Protein 4XOS (pdb70)

Sequence (304 aa):
GPHMEMGRRIHHLELRNRTPSDVKELVLDNSRRSNEGKLEGLTDEFEELEFLSTINVGLTSIANLPKLNKLKKLELSDNRVSGGLEVLAEKCPNLTHLNLSGNKIKDLSTIEPLKKLENLKSLDLFNCEVTNLNDYRENVFKLLPQLTYLDGYDGPHMEMGRRIHHLELRNRTPSDVKELVLDNSRRSNEGKLEGLTDEFEELEFLSTINVGLTSIANLPKLNKLKKLELSDNRVSGGLEVLAEKCCPNLTHLNLSGNKIKDLSTIEPLKKLENLKSLDLFNCEVTNLNDYRENVFKLLPQLTYLDGYD

Nearest PDB structures (foldseek):
  2rr6-assembly1_A  TM=9.829E-01  e=8.579E-21  Homo sapiens
  8r1l-assembly1_D  TM=9.905E-01  e=4.082E-20  Homo sapiens
  6xzr-assembly1_GP1  TM=9.849E-01  e=5.394E-20  Gallus gallus
  8r1j-assembly1_G  TM=9.908E-01  e=3.329E-18  Homo sapiens
  2jqd-assembly1_A  TM=9.725E-01  e=1.907E-18  Mus musculus

Structure (mmCIF, N/CA/C/O backbone):
data_4XOS
#
_entry.id   4XOS
#
_cell.length_a   48.040
_cell.length_b   50.880
_cell.length_c   63.020
_cell.angle_alpha   90.00
_cell.angle_beta   110.19
_cell.angle_gamma   90.00
#
_symmetry.space_group_name_H-M   'P 1 21 1'
#
loop_
_entity.id
_entity.type
_entity.pdbx_description
1 polymer 'Acidic leucine-rich nuclear phosphoprotein 32 family member A'
2 non-polymer 'CHLORIDE ION'
3 non-polymer GLYCEROL
4 water water
#
loop_
_atom_site.group_PDB
_atom_site.id
_atom_site.type_symbol
_atom_site.label_atom_id
_atom_site.label_alt_id
_atom_site.label_comp_id
_atom_site.label_asym_id
_atom_site.label_entity_id
_atom_site.label_seq_id
_atom_site.pdbx_PDB_ins_code
_atom_site.Cartn_x
_atom_site.Cartn_y
_atom_site.Cartn_z
_atom_site.occupancy
_atom_site.B_iso_or_equiv
_atom_site.auth_seq_id
_atom_site.auth_comp_id
_atom_site.auth_asym_id
_atom_site.auth_atom_id
_atom_site.pdbx_PDB_model_num
ATOM 1 N N . GLY A 1 1 ? 7.205 -6.872 -36.571 1.00 27.17 -2 GLY A N 1
ATOM 2 C CA . GLY A 1 1 ? 8.613 -6.686 -37.007 1.00 29.97 -2 GLY A CA 1
ATOM 3 C C . GLY A 1 1 ? 9.277 -8.032 -37.209 1.00 27.03 -2 GLY A C 1
ATOM 4 O O . GLY A 1 1 ? 8.599 -9.057 -37.259 1.00 27.03 -2 GLY A O 1
ATOM 10 N N . PRO A 1 2 ? 10.606 -8.041 -37.336 1.00 22.65 -1 PRO A N 1
ATOM 11 C CA . PRO A 1 2 ? 11.248 -9.303 -37.707 1.00 26.57 -1 PRO A CA 1
ATOM 12 C C . PRO A 1 2 ? 11.617 -10.183 -36.512 1.00 29.64 -1 PRO A C 1
ATOM 13 O O . PRO A 1 2 ? 12.429 -11.088 -36.668 1.00 34.98 -1 PRO A O 1
ATOM 24 N N . HIS A 1 3 ? 11.024 -9.937 -35.348 1.00 19.13 0 HIS A N 1
ATOM 25 C CA . HIS A 1 3 ? 11.375 -10.709 -34.161 1.00 16.65 0 HIS A CA 1
ATOM 26 C C . HIS A 1 3 ? 10.309 -11.775 -33.829 1.00 20.45 0 HIS A C 1
ATOM 27 O O . HIS A 1 3 ? 9.726 -12.365 -34.733 1.00 27.16 0 HIS A O 1
ATOM 40 N N . MET A 1 4 ? 10.082 -12.049 -32.548 1.00 17.12 1 MET A N 1
ATOM 41 C CA . MET A 1 4 ? 9.193 -13.128 -32.113 1.00 16.06 1 MET A CA 1
ATOM 42 C C . MET A 1 4 ? 7.727 -12.728 -32.172 1.00 14.93 1 MET A C 1
ATOM 43 O O . MET A 1 4 ? 7.391 -11.548 -32.183 1.00 15.32 1 MET A O 1
ATOM 57 N N . GLU A 1 5 ? 6.831 -13.717 -32.140 1.00 14.99 2 GLU A N 1
ATOM 58 C CA . GLU A 1 5 ? 5.428 -13.418 -31.865 1.00 12.42 2 GLU A CA 1
ATOM 59 C C . GLU A 1 5 ? 5.257 -12.611 -30.581 1.00 13.43 2 GLU A C 1
ATOM 60 O O . GLU A 1 5 ? 5.931 -12.862 -29.597 1.00 14.28 2 GLU A O 1
ATOM 72 N N . MET A 1 6 ? 4.348 -11.652 -30.595 1.00 11.68 3 MET A N 1
ATOM 73 C CA . MET A 1 6 ? 4.086 -10.804 -29.436 1.00 12.80 3 MET A CA 1
ATOM 74 C C . MET A 1 6 ? 3.765 -11.591 -28.169 1.00 14.15 3 MET A C 1
ATOM 75 O O . MET A 1 6 ? 4.271 -11.267 -27.087 1.00 13.27 3 MET A O 1
ATOM 89 N N . GLY A 1 7 ? 2.919 -12.611 -28.277 1.00 13.62 4 GLY A N 1
ATOM 90 C CA . GLY A 1 7 ? 2.586 -13.412 -27.110 1.00 13.38 4 GLY A CA 1
ATOM 91 C C . GLY A 1 7 ? 3.792 -14.091 -26.502 1.00 14.06 4 GLY A C 1
ATOM 92 O O . GLY A 1 7 ? 3.888 -14.206 -25.285 1.00 15.95 4 GLY A O 1
ATOM 96 N N . ARG A 1 8 ? 4.719 -14.532 -27.341 1.00 12.84 5 ARG A N 1
ATOM 97 C CA . ARG A 1 8 ? 5.938 -15.173 -26.860 1.00 13.48 5 ARG A CA 1
ATOM 98 C C . ARG A 1 8 ? 6.841 -14.143 -26.181 1.00 14.38 5 ARG A C 1
ATOM 99 O O . ARG A 1 8 ? 7.441 -14.430 -25.144 1.00 16.45 5 ARG A O 1
ATOM 120 N N . ARG A 1 9 ? 6.945 -12.952 -26.766 1.00 12.66 6 ARG A N 1
ATOM 121 C CA . ARG A 1 9 ? 7.733 -11.860 -26.162 1.00 13.77 6 ARG A CA 1
ATOM 122 C C . ARG A 1 9 ? 7.202 -11.570 -24.773 1.00 16.92 6 ARG A C 1
ATOM 123 O O . ARG A 1 9 ? 7.953 -11.410 -23.809 1.00 17.75 6 ARG A O 1
ATOM 144 N N . ILE A 1 10 ? 5.884 -11.498 -24.660 1.00 13.20 7 ILE A N 1
ATOM 145 C CA . ILE A 1 10 ? 5.275 -11.204 -23.376 1.00 18.37 7 ILE A CA 1
ATOM 146 C C . ILE A 1 10 ? 5.522 -12.331 -22.374 1.00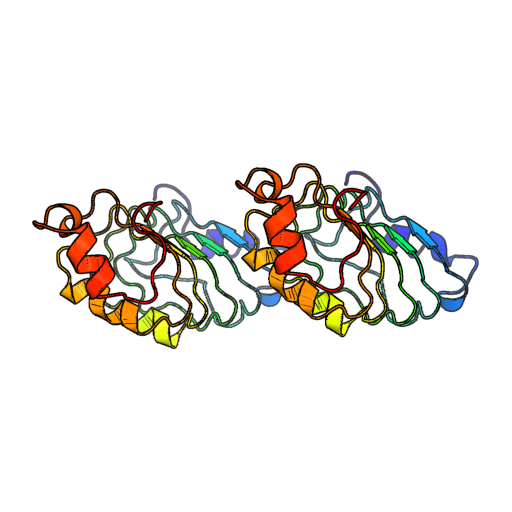 18.45 7 ILE A C 1
ATOM 147 O O . ILE A 1 10 ? 5.831 -12.071 -21.217 1.00 20.62 7 ILE A O 1
ATOM 163 N N . HIS A 1 11 ? 5.382 -13.577 -22.807 1.00 15.22 8 HIS A N 1
ATOM 164 C CA A HIS A 1 11 ? 5.604 -14.701 -21.904 0.56 14.84 8 HIS A CA 1
ATOM 165 C CA B HIS A 1 11 ? 5.620 -14.732 -21.937 0.44 17.07 8 HIS A CA 1
ATOM 166 C C . HIS A 1 11 ? 7.028 -14.690 -21.369 1.00 18.93 8 HIS A C 1
ATOM 167 O O . HIS A 1 11 ? 7.255 -15.021 -20.203 1.00 19.72 8 HIS A O 1
ATOM 192 N N . LEU A 1 12 ? 7.985 -14.275 -22.188 1.00 16.43 9 LEU A N 1
ATOM 193 C CA . LEU A 1 12 ? 9.378 -14.243 -21.740 1.00 16.79 9 LEU A CA 1
ATOM 194 C C . LEU A 1 12 ? 9.567 -13.153 -20.703 1.00 18.66 9 LEU A C 1
ATOM 195 O O . LEU A 1 12 ? 10.310 -13.327 -19.740 1.00 25.57 9 LEU A O 1
ATOM 211 N N . GLU A 1 13 ? 8.876 -12.031 -20.878 1.00 16.10 10 GLU A N 1
ATOM 212 C CA . GLU A 1 13 ? 8.940 -10.958 -19.880 1.00 16.72 10 GLU A CA 1
ATOM 213 C C . GLU A 1 13 ? 8.275 -11.367 -18.571 1.00 20.07 10 GLU A C 1
ATOM 214 O O . GLU A 1 13 ? 8.618 -10.842 -17.509 1.00 25.33 10 GLU A O 1
ATOM 226 N N . LEU A 1 14 ? 7.357 -12.330 -18.625 1.00 19.34 11 LEU A N 1
ATOM 227 C CA . LEU A 1 14 ? 6.617 -12.757 -17.435 1.00 23.12 11 LEU A CA 1
ATOM 228 C C . LEU A 1 14 ? 7.192 -13.994 -16.756 1.00 28.68 11 LEU A C 1
ATOM 229 O O . LEU A 1 14 ? 6.601 -14.503 -15.803 1.00 30.55 11 LEU A O 1
ATOM 245 N N . ARG A 1 15 ? 8.317 -14.500 -17.242 1.00 21.57 12 ARG A N 1
ATOM 246 C CA . ARG A 1 15 ? 8.969 -15.591 -16.549 1.00 22.70 12 ARG A CA 1
ATOM 247 C C . ARG A 1 15 ? 9.389 -15.052 -15.184 1.00 27.98 12 ARG A C 1
ATOM 248 O O . ARG A 1 15 ? 10.022 -14.001 -15.096 1.00 36.74 12 ARG A O 1
ATOM 269 N N . ASN A 1 16 ? 8.999 -15.757 -14.132 1.00 37.66 13 ASN A N 1
ATOM 270 C CA . ASN A 1 16 ? 9.398 -15.430 -12.763 1.00 37.80 13 ASN A CA 1
ATOM 271 C C . ASN A 1 16 ? 8.697 -14.201 -12.174 1.00 31.11 13 ASN A C 1
ATOM 272 O O . ASN A 1 16 ? 9.065 -13.752 -11.094 1.00 32.75 13 ASN A O 1
ATOM 283 N N . ARG A 1 17 ? 7.686 -13.671 -12.855 1.00 23.43 14 ARG A N 1
ATOM 284 C CA . ARG A 1 17 ? 6.814 -12.677 -12.231 1.00 28.21 14 ARG A CA 1
ATOM 285 C C . ARG A 1 17 ? 5.399 -12.773 -12.781 1.00 29.59 14 ARG A C 1
ATOM 286 O O . ARG A 1 17 ? 5.098 -13.664 -13.570 1.00 34.53 14 ARG A O 1
ATOM 307 N N . THR A 1 18 ? 4.525 -11.875 -12.343 1.00 21.98 15 THR A N 1
ATOM 308 C CA . THR A 1 18 ? 3.136 -11.849 -12.806 1.00 20.15 15 THR A CA 1
ATOM 309 C C . THR A 1 18 ? 2.856 -10.531 -13.514 1.00 22.63 15 THR A C 1
ATOM 310 O O . THR A 1 18 ? 3.591 -9.562 -13.347 1.00 19.84 15 THR A O 1
ATOM 321 N N . PRO A 1 19 ? 1.789 -10.484 -14.320 1.00 23.10 16 PRO A N 1
ATOM 322 C CA . PRO A 1 19 ? 1.467 -9.239 -15.029 1.00 21.90 16 PRO A CA 1
ATOM 323 C C . PRO A 1 19 ? 1.314 -8.013 -14.123 1.00 20.62 16 PRO A C 1
ATOM 324 O O . PRO A 1 19 ? 1.679 -6.924 -14.536 1.00 20.56 16 PRO A O 1
ATOM 335 N N . SER A 1 20 ? 0.784 -8.175 -12.916 1.00 22.87 17 SER A N 1
ATOM 336 C CA . SER A 1 20 ? 0.533 -7.014 -12.062 1.00 24.37 17 SER A CA 1
ATOM 337 C C . SER A 1 20 ? 1.824 -6.369 -11.566 1.00 22.14 17 SER A C 1
ATOM 338 O O . SER A 1 20 ? 1.800 -5.249 -11.049 1.00 29.02 17 SER A O 1
ATOM 346 N N . ASP A 1 21 ? 2.948 -7.067 -11.735 1.00 24.39 18 ASP A N 1
ATOM 347 C CA . ASP A 1 21 ? 4.265 -6.550 -11.341 1.00 25.41 18 ASP A CA 1
ATOM 348 C C . ASP A 1 21 ? 4.891 -5.586 -12.361 1.00 25.60 18 ASP A C 1
ATOM 349 O O . ASP A 1 21 ? 5.774 -4.801 -12.029 1.00 26.88 18 ASP A O 1
ATOM 358 N N . VAL A 1 22 ? 4.440 -5.653 -13.602 1.00 17.30 19 VAL A N 1
ATOM 359 C CA . VAL A 1 22 ? 5.134 -4.999 -14.711 1.00 16.44 19 VAL A CA 1
ATOM 360 C C . VAL A 1 22 ? 4.802 -3.502 -14.826 1.00 16.79 19 VAL A C 1
ATOM 361 O O . VAL A 1 22 ? 3.626 -3.114 -14.886 1.00 18.19 19 VAL A O 1
ATOM 374 N N . LYS A 1 23 ? 5.838 -2.662 -14.871 1.00 13.80 20 LYS A N 1
ATOM 375 C CA . LYS A 1 23 ? 5.647 -1.218 -15.010 1.00 12.65 20 LYS A CA 1
ATOM 376 C C . LYS A 1 23 ? 5.853 -0.706 -16.435 1.00 14.24 20 LYS A C 1
ATOM 377 O O . LYS A 1 23 ? 5.240 0.286 -16.850 1.00 15.16 20 LYS A O 1
ATOM 396 N N . GLU A 1 24 ? 6.777 -1.341 -17.144 1.00 13.81 21 GLU A N 1
ATOM 397 C CA . GLU A 1 24 ? 7.126 -0.973 -18.520 1.00 14.60 21 GLU A CA 1
ATOM 398 C C . GLU A 1 24 ? 7.265 -2.228 -19.359 1.00 15.36 21 GLU A C 1
ATOM 399 O O . GLU A 1 24 ? 7.795 -3.246 -18.899 1.00 18.65 21 GLU A O 1
ATOM 411 N N . LEU A 1 25 ? 6.794 -2.156 -20.599 1.00 14.71 22 LEU A N 1
ATOM 412 C CA . LEU A 1 25 ? 6.850 -3.284 -21.510 1.00 13.79 22 LEU A CA 1
ATOM 413 C C . LEU A 1 25 ? 7.195 -2.804 -22.901 1.00 13.48 22 LEU A C 1
ATOM 414 O O . LEU A 1 25 ? 6.447 -2.011 -23.470 1.00 14.69 22 LEU A O 1
ATOM 430 N N . VAL A 1 26 ? 8.313 -3.294 -23.440 1.00 13.37 23 VAL A N 1
ATOM 431 C CA . VAL A 1 26 ? 8.737 -2.928 -24.787 1.00 12.05 23 VAL A CA 1
ATOM 432 C C . VAL A 1 26 ? 8.522 -4.133 -25.675 1.00 15.62 23 VAL A C 1
ATOM 433 O O . VAL A 1 26 ? 9.251 -5.116 -25.584 1.00 14.10 23 VAL A O 1
ATOM 446 N N . LEU A 1 27 ? 7.539 -4.038 -26.559 1.00 12.35 24 LEU A N 1
ATOM 447 C CA . LEU A 1 27 ? 7.224 -5.139 -27.470 1.00 9.76 24 LEU A CA 1
ATOM 448 C C . LEU A 1 27 ? 7.655 -4.846 -28.900 1.00 9.38 24 LEU A C 1
ATOM 449 O O . LEU A 1 27 ? 7.298 -5.583 -29.818 1.00 10.93 24 LEU A O 1
ATOM 465 N N . ASP A 1 28 ? 8.449 -3.797 -29.067 1.00 9.64 25 ASP A N 1
ATOM 466 C CA . ASP A 1 28 ? 8.906 -3.342 -30.374 1.00 9.39 25 ASP A CA 1
ATOM 467 C C . ASP A 1 28 ? 9.441 -4.484 -31.225 1.00 11.35 25 ASP A C 1
ATOM 468 O O . ASP A 1 28 ? 10.241 -5.294 -30.743 1.00 12.88 25 ASP A O 1
ATOM 477 N N . ASN A 1 29 ? 9.013 -4.508 -32.495 1.00 11.30 26 ASN A N 1
ATOM 478 C CA . ASN A 1 29 ? 9.481 -5.450 -33.516 1.00 10.95 26 ASN A CA 1
ATOM 479 C C . ASN A 1 29 ? 8.970 -6.879 -33.361 1.00 13.01 26 ASN A C 1
ATOM 480 O O . ASN A 1 29 ? 9.293 -7.741 -34.173 1.00 15.22 26 ASN A O 1
ATOM 491 N N . SER A 1 30 ? 8.160 -7.150 -32.342 1.00 11.98 27 SER A N 1
ATOM 492 C CA . SER A 1 30 ? 7.471 -8.417 -32.268 1.00 11.20 27 SER A CA 1
ATOM 493 C C . SER A 1 30 ? 6.383 -8.442 -33.319 1.00 14.76 27 SER A C 1
ATOM 494 O O . SER A 1 30 ? 6.095 -7.430 -33.967 1.00 14.90 27 SER A O 1
ATOM 502 N N . ARG A 1 31 ? 5.804 -9.611 -33.514 1.00 13.99 28 ARG A N 1
ATOM 503 C CA A ARG A 1 31 ? 4.778 -9.799 -34.527 0.50 13.19 28 ARG A CA 1
ATOM 504 C CA B ARG A 1 31 ? 4.776 -9.799 -34.522 0.50 13.65 28 ARG A CA 1
ATOM 505 C C . ARG A 1 31 ? 3.397 -9.893 -33.892 1.00 10.73 28 ARG A C 1
ATOM 506 O O . ARG A 1 31 ? 3.122 -10.788 -33.093 1.00 12.87 28 ARG A O 1
ATOM 547 N N . SER A 1 32 ? 2.539 -8.949 -34.250 1.00 14.17 29 SER A N 1
ATOM 548 C CA . SER A 1 32 ? 1.168 -8.970 -33.821 1.00 13.78 29 SER A CA 1
ATOM 549 C C . SER A 1 32 ? 0.452 -10.164 -34.434 1.00 12.02 29 SER A C 1
ATOM 550 O O . SER A 1 32 ? 0.957 -10.831 -35.347 1.00 16.70 29 SER A O 1
ATOM 558 N N . ASN A 1 33 ? -0.728 -10.448 -33.904 1.00 15.22 30 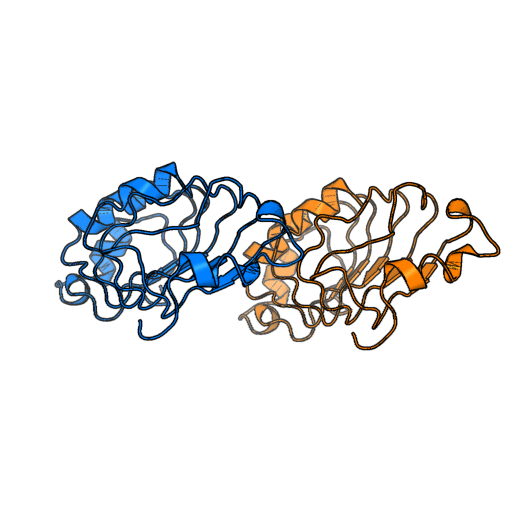ASN A N 1
ATOM 559 C CA . ASN A 1 33 ? -1.553 -11.530 -34.388 1.00 16.87 30 ASN A CA 1
ATOM 560 C C . ASN A 1 33 ? -2.408 -11.067 -35.556 1.00 17.84 30 ASN A C 1
ATOM 561 O O . ASN A 1 33 ? -3.526 -10.610 -35.352 1.00 18.13 30 ASN A O 1
ATOM 572 N N . GLU A 1 34 ? -1.876 -11.191 -36.770 1.00 19.58 31 GLU A N 1
ATOM 573 C CA . GLU A 1 34 ? -2.582 -10.745 -37.967 1.00 20.23 31 GLU A CA 1
ATOM 574 C C . GLU A 1 34 ? -3.115 -9.323 -37.776 1.00 14.12 31 GLU A C 1
ATOM 575 O O . GLU A 1 34 ? -4.264 -9.010 -38.106 1.00 18.66 31 GLU A O 1
ATOM 587 N N . GLY A 1 35 ? -2.276 -8.454 -37.228 1.00 14.38 32 GLY A N 1
ATOM 588 C CA . GLY A 1 35 ? -2.630 -7.059 -37.083 1.00 16.23 32 GLY A CA 1
ATOM 589 C C . GLY A 1 35 ? -3.167 -6.645 -35.730 1.00 16.79 32 GLY A C 1
ATOM 590 O O . GLY A 1 35 ? -3.361 -5.462 -35.497 1.00 16.65 32 GLY A O 1
ATOM 594 N N . LYS A 1 36 ? -3.400 -7.611 -34.846 1.00 14.19 33 LYS A N 1
ATOM 595 C CA . LYS A 1 36 ? -4.039 -7.356 -33.558 1.00 16.84 33 LYS A CA 1
ATOM 596 C C . LYS A 1 36 ? -3.096 -7.613 -32.393 1.00 14.03 33 LYS A C 1
ATOM 597 O O . LYS A 1 36 ? -2.231 -8.497 -32.434 1.00 15.68 33 LYS A O 1
ATOM 616 N N . LEU A 1 37 ? -3.303 -6.865 -31.320 1.00 17.64 34 LEU A N 1
ATOM 617 C CA . LEU A 1 37 ? -2.607 -7.126 -30.075 1.00 17.17 34 LEU A CA 1
ATOM 618 C C . LEU A 1 37 ? -2.945 -8.519 -29.551 1.00 15.87 34 LEU A C 1
ATOM 619 O O . LEU A 1 37 ? -4.051 -9.018 -29.750 1.00 16.80 34 LEU A O 1
ATOM 635 N N . GLU A 1 38 ? -1.962 -9.173 -28.952 1.00 14.25 35 GLU A N 1
ATOM 636 C CA . GLU A 1 38 ? -2.196 -10.426 -28.255 1.00 16.08 35 GLU A CA 1
ATOM 637 C C . GLU A 1 38 ? -1.343 -10.477 -27.003 1.00 16.48 35 GLU A C 1
ATOM 638 O O . GLU A 1 38 ? -0.253 -9.914 -26.963 1.00 19.83 35 GLU A O 1
ATOM 650 N N . GLY A 1 39 ? -1.850 -11.132 -25.974 1.00 20.39 36 GLY A N 1
ATOM 651 C CA . GLY A 1 39 ? -1.067 -11.384 -24.784 1.00 18.66 36 GLY A CA 1
ATOM 652 C C . GLY A 1 39 ? -1.243 -10.331 -23.715 1.00 16.75 36 GLY A C 1
ATOM 653 O O . GLY A 1 39 ? -0.865 -10.542 -22.555 1.00 19.26 36 GLY A O 1
ATOM 657 N N . LEU A 1 40 ? -1.813 -9.191 -24.098 1.00 18.27 37 LEU A N 1
ATOM 658 C CA . LEU A 1 40 ? -2.073 -8.099 -23.175 1.00 18.34 37 LEU A CA 1
ATOM 659 C C . LEU A 1 40 ? -3.455 -8.250 -22.588 1.00 25.70 37 LEU A C 1
ATOM 660 O O . LEU A 1 40 ? -4.436 -8.359 -23.324 1.00 27.42 37 LEU A O 1
ATOM 676 N N . THR A 1 41 ? -3.534 -8.233 -21.265 1.00 18.92 38 THR A N 1
ATOM 677 C CA . THR A 1 41 ? -4.795 -8.409 -20.555 1.00 18.43 38 THR A CA 1
ATOM 678 C C . THR A 1 41 ? -4.952 -7.334 -19.488 1.00 17.34 38 THR A C 1
ATOM 679 O O . THR A 1 41 ? -4.018 -6.576 -19.229 1.00 16.13 38 THR A O 1
ATOM 690 N N . ASP A 1 42 ? -6.109 -7.306 -18.832 1.00 21.36 39 ASP A N 1
ATOM 691 C CA . ASP A 1 42 ? -6.362 -6.322 -17.781 1.00 20.88 39 ASP A CA 1
ATOM 692 C C . ASP A 1 42 ? -5.662 -6.696 -16.474 1.00 17.67 39 ASP A C 1
ATOM 693 O O . ASP A 1 42 ? -5.780 -5.980 -15.477 1.00 22.88 39 ASP A O 1
ATOM 702 N N . GLU A 1 43 ? -4.909 -7.797 -16.484 1.00 18.09 40 GLU A N 1
ATOM 703 C CA . GLU A 1 43 ? -4.095 -8.163 -15.328 1.00 19.52 40 GLU A CA 1
ATOM 704 C C . GLU A 1 43 ? -2.907 -7.211 -15.172 1.00 18.60 40 GLU A C 1
ATOM 705 O O . GLU A 1 43 ? -2.287 -7.162 -14.103 1.00 21.43 40 GLU A O 1
ATOM 717 N N . PHE A 1 44 ? -2.606 -6.452 -16.227 1.00 16.38 41 PHE A N 1
ATOM 718 C CA . PHE A 1 44 ? -1.496 -5.507 -16.217 1.00 13.47 41 PHE A CA 1
ATOM 719 C C . PHE A 1 44 ? -1.876 -4.181 -15.528 1.00 18.17 41 PHE A C 1
ATOM 720 O O . PHE A 1 44 ? -1.756 -3.096 -16.107 1.00 17.67 41 PHE A O 1
ATOM 737 N N . GLU A 1 45 ? -2.261 -4.284 -14.257 1.00 16.75 42 GLU A N 1
ATOM 738 C CA . GLU A 1 45 ? -2.849 -3.168 -13.515 1.00 19.50 42 GLU A CA 1
ATOM 739 C C . GLU A 1 45 ? -1.865 -2.064 -13.140 1.00 20.98 42 GLU A C 1
ATOM 740 O O . GLU A 1 45 ? -2.282 -0.971 -12.760 1.00 25.51 42 GLU A O 1
ATOM 752 N N . GLU A 1 46 ? -0.568 -2.347 -13.231 1.00 19.26 43 GLU A N 1
ATOM 753 C CA . GLU A 1 46 ? 0.452 -1.384 -12.825 1.00 27.92 43 GLU A CA 1
ATOM 754 C C . GLU A 1 46 ? 1.247 -0.843 -14.008 1.00 17.30 43 GLU A C 1
ATOM 755 O O . GLU A 1 46 ? 2.170 -0.062 -13.831 1.00 19.30 43 GLU A O 1
ATOM 767 N N . LEU A 1 47 ? 0.893 -1.269 -15.214 1.00 15.11 44 LEU A N 1
ATOM 768 C CA . LEU A 1 47 ? 1.622 -0.873 -16.406 1.00 13.28 44 LEU A CA 1
ATOM 769 C C . LEU A 1 47 ? 1.463 0.621 -16.702 1.00 15.61 44 LEU A C 1
ATOM 770 O O . LEU A 1 47 ? 0.343 1.125 -16.832 1.00 13.67 44 LEU A O 1
ATOM 786 N N . GLU A 1 48 ? 2.584 1.325 -16.778 1.00 13.28 45 GLU A N 1
ATOM 787 C CA . GLU A 1 48 ? 2.596 2.756 -17.015 1.00 11.15 45 GLU A CA 1
ATOM 788 C C . GLU A 1 48 ? 3.140 3.141 -18.387 1.00 11.88 45 GLU A C 1
ATOM 789 O O . GLU A 1 48 ? 2.804 4.207 -18.888 1.00 14.61 45 GLU A O 1
ATOM 801 N N . PHE A 1 49 ? 3.975 2.276 -18.973 1.00 11.93 46 PHE A N 1
ATOM 802 C CA . PHE A 1 49 ? 4.574 2.499 -20.284 1.00 12.88 46 PHE A CA 1
ATOM 803 C C . PHE A 1 49 ? 4.447 1.250 -21.154 1.00 14.64 46 PHE A C 1
ATOM 804 O O . PHE A 1 49 ? 4.876 0.165 -20.766 1.00 12.61 46 PHE A O 1
ATOM 821 N N . LEU A 1 50 ? 3.882 1.412 -22.348 1.00 12.40 47 LEU A N 1
ATOM 822 C CA . LEU A 1 50 ? 3.766 0.324 -23.300 1.00 11.94 47 LEU A CA 1
ATOM 823 C C . LEU A 1 50 ? 4.235 0.790 -24.672 1.00 11.32 47 LEU A C 1
ATOM 824 O O . LEU A 1 50 ? 3.768 1.810 -25.172 1.00 12.42 47 LEU A O 1
ATOM 840 N N . SER A 1 51 ? 5.172 0.047 -25.256 1.00 10.72 48 SER A N 1
ATOM 841 C CA . SER A 1 51 ? 5.733 0.365 -26.557 1.00 11.80 48 SER A CA 1
ATOM 842 C C . SER A 1 51 ? 5.478 -0.815 -27.476 1.00 11.90 48 SER A C 1
ATOM 843 O O . SER A 1 51 ? 5.872 -1.940 -27.160 1.00 11.70 48 SER A O 1
ATOM 851 N N . THR A 1 52 ? 4.786 -0.579 -28.592 1.00 11.37 49 THR A N 1
ATOM 852 C CA . THR A 1 52 ? 4.592 -1.622 -29.608 1.00 11.98 49 THR A CA 1
ATOM 853 C C . THR A 1 52 ? 4.956 -1.091 -30.989 1.00 15.03 49 THR A C 1
ATOM 854 O O . THR A 1 52 ? 4.157 -1.135 -31.909 1.00 14.29 49 THR A O 1
ATOM 865 N N . ILE A 1 53 ? 6.186 -0.606 -31.123 1.00 10.34 50 ILE A N 1
ATOM 866 C CA . ILE A 1 53 ? 6.677 -0.066 -32.373 1.00 10.93 50 ILE A CA 1
ATOM 867 C C . ILE A 1 53 ? 6.928 -1.187 -33.379 1.00 9.30 50 ILE A C 1
ATOM 868 O O . ILE A 1 53 ? 7.540 -2.199 -33.042 1.00 11.11 50 ILE A O 1
ATOM 884 N N . ASN A 1 54 ? 6.479 -0.997 -34.620 1.00 11.28 51 ASN A N 1
ATOM 885 C CA . ASN A 1 54 ? 6.783 -1.915 -35.720 1.00 9.08 51 ASN A CA 1
ATOM 886 C C . ASN A 1 54 ? 6.392 -3.360 -35.386 1.00 12.52 51 ASN A C 1
ATOM 887 O O . ASN A 1 54 ? 7.207 -4.275 -35.484 1.00 13.94 51 ASN A O 1
ATOM 898 N N . VAL A 1 55 ? 5.119 -3.572 -35.049 1.00 10.13 52 VAL A N 1
ATOM 899 C CA . VAL A 1 55 ? 4.615 -4.916 -34.796 1.00 11.18 52 VAL A CA 1
ATOM 900 C C . VAL A 1 55 ? 3.558 -5.331 -35.828 1.00 13.06 52 VAL A C 1
ATOM 901 O O . VAL A 1 55 ? 2.884 -6.345 -35.662 1.00 14.16 52 VAL A O 1
ATOM 914 N N . GLY A 1 56 ? 3.426 -4.553 -36.897 1.00 12.20 53 GLY A N 1
ATOM 915 C CA . GLY A 1 56 ? 2.469 -4.845 -37.949 1.00 13.05 53 GLY A CA 1
ATOM 916 C C . GLY A 1 56 ? 1.029 -4.587 -37.549 1.00 12.06 53 GLY A C 1
ATOM 917 O O . GLY A 1 56 ? 0.096 -5.181 -38.091 1.00 16.45 53 GLY A O 1
ATOM 921 N N . LEU A 1 57 ? 0.842 -3.695 -36.592 1.00 11.42 54 LEU A N 1
ATOM 922 C CA . LEU A 1 57 ? -0.475 -3.449 -36.006 1.00 10.62 54 LEU A CA 1
ATOM 923 C C . LEU A 1 57 ? -1.403 -2.726 -36.964 1.00 13.83 54 LEU A C 1
ATOM 924 O O . LEU A 1 57 ? -1.018 -1.720 -37.594 1.00 14.57 54 LEU A O 1
ATOM 940 N N . THR A 1 58 ? -2.642 -3.206 -37.066 1.00 14.08 55 THR A N 1
ATOM 941 C CA . THR A 1 58 ? -3.626 -2.537 -37.908 1.00 13.97 55 THR A CA 1
ATOM 942 C C . THR A 1 58 ? -4.854 -2.081 -37.110 1.00 16.37 55 THR A C 1
ATOM 943 O O . THR A 1 58 ? -5.682 -1.344 -37.627 1.00 19.98 55 THR A O 1
ATOM 954 N N . SER A 1 59 ? -4.970 -2.501 -35.854 1.00 13.52 56 SER A N 1
ATOM 955 C CA . SER A 1 59 ? -6.111 -2.135 -35.030 1.00 20.33 56 SER A CA 1
ATOM 956 C C . SER A 1 59 ? -5.674 -2.132 -33.576 1.00 19.11 56 SER A C 1
ATOM 957 O O . SER A 1 59 ? -4.862 -2.967 -33.202 1.00 17.28 56 SER A O 1
ATOM 965 N N . ILE A 1 60 ? -6.219 -1.231 -32.763 1.00 16.03 57 ILE A N 1
ATOM 966 C CA . ILE A 1 60 ? -5.957 -1.277 -31.317 1.00 15.17 57 ILE A CA 1
ATOM 967 C C . ILE A 1 60 ? -7.203 -1.709 -30.559 1.00 18.43 57 ILE A C 1
ATOM 968 O O . ILE A 1 60 ? -7.324 -1.479 -29.361 1.00 18.00 57 ILE A O 1
ATOM 984 N N . ALA A 1 61 ? -8.126 -2.368 -31.249 1.00 19.05 58 ALA A N 1
ATOM 985 C CA . ALA A 1 61 ? -9.396 -2.739 -30.638 1.00 22.40 58 ALA A CA 1
ATOM 986 C C . ALA A 1 61 ? -9.236 -3.769 -29.517 1.00 21.59 58 ALA A C 1
ATOM 987 O O . ALA A 1 61 ? -10.088 -3.842 -28.632 1.00 28.52 58 ALA A O 1
ATOM 994 N N . ASN A 1 62 ? -8.151 -4.542 -29.534 1.00 18.19 59 ASN A N 1
ATOM 995 C CA . ASN A 1 62 ? -7.910 -5.535 -28.488 1.00 19.11 59 ASN A CA 1
ATOM 996 C C . ASN A 1 62 ? -7.082 -5.019 -27.305 1.00 21.78 59 ASN A C 1
ATOM 997 O O . ASN A 1 62 ? -6.518 -5.808 -26.549 1.00 21.31 59 ASN A O 1
ATOM 1008 N N . LEU A 1 63 ? -6.988 -3.704 -27.152 1.00 19.77 60 LEU A N 1
ATOM 1009 C CA . LEU A 1 63 ? -6.303 -3.128 -26.004 1.00 15.62 60 LEU A CA 1
ATOM 1010 C C . LEU A 1 63 ? -7.151 -3.394 -24.766 1.00 20.52 60 LEU A C 1
ATOM 1011 O O . LEU A 1 63 ? -8.350 -3.124 -24.762 1.00 19.82 60 LEU A O 1
ATOM 1027 N N . PRO A 1 64 ? -6.535 -3.931 -23.702 1.00 16.22 61 PRO A N 1
ATOM 1028 C CA . PRO A 1 64 ? -7.299 -4.172 -22.479 1.00 17.88 61 PRO A CA 1
ATOM 1029 C C . PRO A 1 64 ? -7.390 -2.920 -21.633 1.00 14.22 61 PRO A C 1
ATOM 1030 O O . PRO A 1 64 ? -6.681 -1.967 -21.923 1.00 15.95 61 PRO A O 1
ATOM 1041 N N . LYS A 1 65 ? -8.219 -2.941 -20.587 1.00 16.58 62 LYS A N 1
ATOM 1042 C CA . LYS A 1 65 ? -8.215 -1.869 -19.597 1.00 20.31 62 LYS A CA 1
ATOM 1043 C C . LYS A 1 65 ? -6.847 -1.797 -18.922 1.00 18.79 62 LYS A C 1
ATOM 1044 O O . LYS A 1 65 ? -6.369 -2.785 -18.343 1.00 21.36 62 LYS A O 1
ATOM 1063 N N . LEU A 1 66 ? -6.238 -0.617 -18.993 1.00 17.28 63 LEU A N 1
ATOM 1064 C CA . LEU A 1 66 ? -4.936 -0.334 -18.399 1.00 15.65 63 LEU A CA 1
ATOM 1065 C C . LEU A 1 66 ? -5.019 1.016 -17.689 1.00 13.93 63 LEU A C 1
ATOM 1066 O O . LEU A 1 66 ? -4.626 2.053 -18.231 1.00 14.55 63 LEU A O 1
ATOM 1082 N N . ASN A 1 67 ? -5.555 1.013 -16.471 1.00 19.50 64 ASN A N 1
ATOM 1083 C CA . ASN A 1 67 ? -5.916 2.267 -15.829 1.00 23.24 64 ASN A CA 1
ATOM 1084 C C . ASN A 1 67 ? -4.708 3.099 -15.392 1.00 23.02 64 ASN A C 1
ATOM 1085 O O . ASN A 1 67 ? -4.827 4.292 -15.141 1.00 21.75 64 ASN A O 1
ATOM 1096 N N . LYS A 1 68 ? -3.540 2.482 -15.303 1.00 16.71 65 LYS A N 1
ATOM 1097 C CA . LYS A 1 68 ? -2.350 3.217 -14.912 1.00 17.24 65 LYS A CA 1
ATOM 1098 C C . LYS A 1 68 ? -1.476 3.626 -16.092 1.00 13.40 65 LYS A C 1
ATOM 1099 O O . LYS A 1 68 ? -0.444 4.260 -15.906 1.00 17.77 65 LYS A O 1
ATOM 1118 N N . LEU A 1 69 ? -1.883 3.285 -17.316 1.00 13.90 66 LEU A N 1
ATOM 1119 C CA . LEU A 1 69 ? -1.048 3.565 -18.477 1.00 15.82 66 LEU A CA 1
ATOM 1120 C C . LEU A 1 69 ? -0.921 5.079 -18.731 1.00 13.77 66 LEU A C 1
ATOM 1121 O O . LEU A 1 69 ? -1.922 5.787 -18.848 1.00 16.35 66 LEU A O 1
ATOM 1137 N N . LYS A 1 70 ? 0.314 5.566 -18.793 1.00 12.76 67 LYS A N 1
ATOM 1138 C CA . LYS A 1 70 ? 0.584 6.980 -19.003 1.00 14.92 67 LYS A CA 1
ATOM 1139 C C . LYS A 1 70 ? 1.170 7.250 -20.382 1.00 14.73 67 LYS A C 1
ATOM 1140 O O . LYS A 1 70 ? 0.901 8.298 -20.969 1.00 14.49 67 LYS A O 1
ATOM 1159 N N . LYS A 1 71 ? 1.996 6.325 -20.880 1.00 12.68 68 LYS A N 1
ATOM 1160 C CA . LYS A 1 71 ? 2.661 6.524 -22.158 1.00 11.56 68 LYS A CA 1
ATOM 1161 C C . LYS A 1 71 ? 2.434 5.322 -23.069 1.00 13.42 68 LYS A C 1
ATOM 1162 O O . LYS A 1 71 ? 2.674 4.177 -22.692 1.00 13.17 68 LYS A O 1
ATOM 1181 N N . LEU A 1 72 ? 1.974 5.591 -24.287 1.00 13.47 69 LEU A N 1
ATOM 1182 C CA . LEU A 1 72 ? 1.693 4.541 -25.265 1.00 11.68 69 LEU A CA 1
ATOM 1183 C C . LEU A 1 72 ? 2.388 4.884 -26.572 1.00 10.77 69 LEU A C 1
ATOM 1184 O O . LEU A 1 72 ? 2.108 5.927 -27.170 1.00 13.32 69 LEU A O 1
ATOM 1200 N N . GLU A 1 73 ? 3.327 4.031 -26.993 1.00 12.46 70 GLU A N 1
ATOM 1201 C CA . GLU A 1 73 ? 4.051 4.247 -28.239 1.00 11.96 70 GLU A CA 1
ATOM 1202 C C . GLU A 1 73 ? 3.604 3.224 -29.283 1.00 11.71 70 GLU A C 1
ATOM 1203 O O . GLU A 1 73 ? 3.825 2.025 -29.117 1.00 12.02 70 GLU A O 1
ATOM 1215 N N . LEU A 1 74 ? 2.988 3.725 -30.356 1.00 12.37 71 LEU A N 1
ATOM 1216 C CA . LEU A 1 74 ? 2.406 2.894 -31.407 1.00 14.74 71 LEU A CA 1
ATOM 1217 C C . LEU A 1 74 ? 3.072 3.154 -32.750 1.00 12.82 71 LEU A C 1
ATOM 1218 O O . LEU A 1 74 ? 2.551 2.768 -33.782 1.00 13.73 71 LEU A O 1
ATOM 1234 N N . SER A 1 75 ? 4.251 3.748 -32.723 1.00 12.87 72 SER A N 1
ATOM 1235 C CA . SER A 1 75 ? 4.910 4.195 -33.941 1.00 13.20 72 SER A CA 1
ATOM 1236 C C . SER A 1 75 ? 5.147 3.059 -34.928 1.00 15.31 72 SER A C 1
ATOM 1237 O O . SER A 1 75 ? 5.266 1.895 -34.550 1.00 13.52 72 SER A O 1
ATOM 1245 N N . ASP A 1 76 ? 5.208 3.422 -36.202 1.00 13.66 73 ASP A N 1
ATOM 1246 C CA . ASP A 1 76 ? 5.637 2.525 -37.257 1.00 9.99 73 ASP A CA 1
ATOM 1247 C C . ASP A 1 76 ? 4.729 1.295 -37.396 1.00 13.15 73 ASP A C 1
ATOM 1248 O O . ASP A 1 76 ? 5.187 0.160 -37.542 1.00 16.83 73 ASP A O 1
ATOM 1257 N N . ASN A 1 77 ? 3.432 1.558 -37.373 1.00 13.02 74 ASN A N 1
ATOM 1258 C CA . ASN A 1 77 ? 2.417 0.546 -37.613 1.00 12.08 74 ASN A CA 1
ATOM 1259 C C . ASN A 1 77 ? 1.460 1.053 -38.680 1.00 14.78 74 ASN A C 1
ATOM 1260 O O . ASN A 1 77 ? 1.769 2.011 -39.394 1.00 13.68 74 ASN A O 1
ATOM 1271 N N . ARG A 1 78 ? 0.312 0.394 -38.821 1.00 12.42 75 ARG A N 1
ATOM 1272 C CA . ARG A 1 78 ? -0.682 0.799 -39.798 1.00 10.62 75 ARG A CA 1
ATOM 1273 C C . ARG A 1 78 ? -2.028 1.116 -39.165 1.00 12.29 75 ARG A C 1
ATOM 1274 O O . ARG A 1 78 ? -3.082 0.826 -39.735 1.00 16.44 75 ARG A O 1
ATOM 1295 N N . VAL A 1 79 ? -2.007 1.712 -37.983 1.00 12.61 76 VAL A N 1
ATOM 1296 C CA . VAL A 1 79 ? -3.245 2.112 -37.342 1.00 15.71 76 VAL A CA 1
ATOM 1297 C C . VAL A 1 79 ? -3.843 3.281 -38.125 1.00 18.53 76 VAL A C 1
ATOM 1298 O O . VAL A 1 79 ? -3.127 4.210 -38.499 1.00 16.65 76 VAL A O 1
ATOM 1311 N N . SER A 1 80 ? -5.143 3.224 -38.386 1.00 17.18 77 SER A N 1
ATOM 1312 C CA . SER A 1 80 ? -5.804 4.236 -39.196 1.00 14.37 77 SER A CA 1
ATOM 1313 C C . SER A 1 80 ? -7.074 4.785 -38.576 1.00 16.67 77 SER A C 1
ATOM 1314 O O . SER A 1 80 ? -7.773 5.591 -39.204 1.00 23.76 77 SER A O 1
ATOM 1322 N N . GLY A 1 81 ? -7.393 4.368 -37.356 1.00 15.42 78 GLY A N 1
ATOM 1323 C CA . GLY A 1 81 ? -8.639 4.782 -36.746 1.00 18.34 78 GLY A CA 1
ATOM 1324 C C . GLY A 1 81 ? -8.900 3.967 -35.503 1.00 16.70 78 GLY A C 1
ATOM 1325 O O . GLY A 1 81 ? -8.004 3.279 -35.010 1.00 18.38 78 GLY A O 1
ATOM 1329 N N . GLY A 1 82 ? -10.128 4.028 -35.007 1.00 20.23 79 GLY A N 1
ATOM 1330 C CA . GLY A 1 82 ? -10.496 3.310 -33.800 1.00 17.77 79 GLY A CA 1
ATOM 1331 C C . GLY A 1 82 ? -9.927 3.887 -32.523 1.00 21.14 79 GLY A C 1
ATOM 1332 O O . GLY A 1 82 ? -9.881 3.200 -31.505 1.00 19.86 79 GLY A O 1
ATOM 1336 N N . LEU A 1 83 ? -9.504 5.144 -32.558 1.00 17.35 80 LEU A N 1
ATOM 1337 C CA . LEU A 1 83 ? -8.806 5.734 -31.423 1.00 18.89 80 LEU A CA 1
ATOM 1338 C C . LEU A 1 83 ? -9.734 6.035 -30.241 1.00 19.33 80 LEU A C 1
ATOM 1339 O O . LEU A 1 83 ? -9.257 6.368 -29.147 1.00 19.42 80 LEU A O 1
ATOM 1355 N N . GLU A 1 84 ? -11.046 5.895 -30.432 1.00 21.28 81 GLU A N 1
ATOM 1356 C CA . GLU A 1 84 ? -11.988 6.056 -29.326 1.00 20.45 81 GLU A CA 1
ATOM 1357 C C . GLU A 1 84 ? -11.744 5.036 -28.207 1.00 18.34 81 GLU A C 1
ATOM 1358 O O . GLU A 1 84 ? -12.145 5.256 -27.056 1.00 20.73 81 GLU A O 1
ATOM 1370 N N . VAL A 1 85 ? -11.082 3.929 -28.547 1.00 19.96 82 VAL A N 1
ATOM 1371 C CA . VAL A 1 85 ? -10.792 2.868 -27.580 1.00 18.76 82 VAL A CA 1
ATOM 1372 C C . VAL A 1 85 ? -9.917 3.387 -26.443 1.00 19.96 82 VAL A C 1
ATOM 1373 O O . VAL A 1 85 ? -10.038 2.930 -25.306 1.00 20.20 82 VAL A O 1
ATOM 1386 N N . LEU A 1 86 ? -9.028 4.330 -26.740 1.00 18.36 83 LEU A N 1
ATOM 1387 C CA . LEU A 1 86 ? -8.096 4.824 -25.726 1.00 16.27 83 LEU A CA 1
ATOM 1388 C C . LEU A 1 86 ? -8.805 5.494 -24.556 1.00 21.58 83 LEU A C 1
ATOM 1389 O O . LEU A 1 86 ? -8.456 5.274 -23.395 1.00 20.45 83 LEU A O 1
ATOM 1405 N N . ALA A 1 87 ? -9.811 6.306 -24.843 1.00 17.17 84 ALA A N 1
ATOM 1406 C CA . ALA A 1 87 ? -10.527 6.979 -23.768 1.00 25.51 84 ALA A CA 1
ATOM 1407 C C . ALA A 1 87 ? -11.243 5.974 -22.869 1.00 26.42 84 ALA A C 1
ATOM 1408 O O . ALA A 1 87 ? -11.488 6.251 -21.704 1.00 27.23 84 ALA A O 1
ATOM 1415 N N . GLU A 1 88 ? -11.589 4.812 -23.413 1.00 19.97 85 GLU A N 1
ATOM 1416 C CA . GLU A 1 88 ? -12.269 3.788 -22.631 1.00 24.94 85 GLU A CA 1
ATOM 1417 C C . GLU A 1 88 ? -11.294 2.930 -21.839 1.00 22.32 85 GLU A C 1
ATOM 1418 O O . GLU A 1 88 ? -11.547 2.586 -20.688 1.00 28.26 85 GLU A O 1
ATOM 1430 N N . LYS A 1 89 ? -10.166 2.608 -22.459 1.00 15.64 86 LYS A N 1
ATOM 1431 C CA . LYS A 1 89 ? -9.247 1.614 -21.925 1.00 14.59 86 LYS A CA 1
ATOM 1432 C C . LYS A 1 89 ? -8.038 2.194 -21.183 1.00 20.40 86 LYS A C 1
ATOM 1433 O O . LYS A 1 89 ? -7.563 1.588 -20.214 1.00 21.98 86 LYS A O 1
ATOM 1452 N N . CYS A 1 90 ? -7.530 3.342 -21.623 1.00 20.57 87 CYS A N 1
ATOM 1453 C CA . CYS A 1 90 ? -6.445 4.011 -20.898 1.00 18.12 87 CYS A CA 1
ATOM 1454 C C . CYS A 1 90 ? -6.759 5.491 -20.699 1.00 17.64 87 CYS A C 1
ATOM 1455 O O . CYS A 1 90 ? -6.096 6.375 -21.251 1.00 18.53 87 CYS A O 1
ATOM 1463 N N . PRO A 1 91 ? -7.762 5.767 -19.862 1.00 19.70 88 PRO A N 1
ATOM 1464 C CA . PRO A 1 91 ? -8.278 7.127 -19.706 1.00 19.61 88 PRO A CA 1
ATOM 1465 C C . PRO A 1 91 ? -7.282 8.097 -19.068 1.00 22.81 88 PRO A C 1
ATOM 1466 O O . PRO A 1 91 ? -7.490 9.299 -19.177 1.00 22.41 88 PRO A O 1
ATOM 1477 N N . ASN A 1 92 ? -6.225 7.582 -18.436 1.00 17.53 89 ASN A N 1
ATOM 1478 C CA . ASN A 1 92 ? -5.215 8.417 -17.788 1.00 16.72 89 ASN A CA 1
ATOM 1479 C C . ASN A 1 92 ? -3.959 8.665 -18.624 1.00 19.02 89 ASN A C 1
ATOM 1480 O O . ASN A 1 92 ? -2.977 9.231 -18.145 1.00 16.51 89 ASN A O 1
ATOM 1491 N N . LEU A 1 93 ? -4.012 8.289 -19.895 1.00 16.70 90 LEU A N 1
ATOM 1492 C CA . LEU A 1 93 ? -2.890 8.489 -20.805 1.00 14.46 90 LEU A CA 1
ATOM 1493 C C . LEU A 1 93 ? -2.463 9.956 -20.906 1.00 12.80 90 LEU A C 1
ATOM 1494 O O . LEU A 1 93 ? -3.320 10.851 -21.016 1.00 15.26 90 LEU A O 1
ATOM 1510 N N . THR A 1 94 ? -1.149 10.200 -20.871 1.00 14.95 91 THR A N 1
ATOM 1511 C CA . THR A 1 94 ? -0.609 11.557 -20.979 1.00 15.35 91 THR A CA 1
ATOM 1512 C C . THR A 1 94 ? 0.236 11.776 -22.234 1.00 12.21 91 THR A C 1
ATOM 1513 O O . THR A 1 94 ? 0.350 12.898 -22.729 1.00 14.26 91 THR A O 1
ATOM 1524 N N . HIS A 1 95 ? 0.831 10.695 -22.745 1.00 13.35 92 HIS A N 1
ATOM 1525 C CA . HIS A 1 95 ? 1.708 10.763 -23.910 1.00 11.47 92 HIS A CA 1
ATOM 1526 C C . HIS A 1 95 ? 1.330 9.681 -24.909 1.00 13.74 92 HIS A C 1
ATOM 1527 O O . HIS A 1 95 ? 1.252 8.514 -24.549 1.00 14.83 92 HIS A O 1
ATOM 1540 N N . LEU A 1 96 ? 1.102 10.077 -26.158 1.00 11.30 93 LEU A N 1
ATOM 1541 C CA . LEU A 1 96 ? 0.743 9.136 -27.220 1.00 10.67 93 LEU A CA 1
ATOM 1542 C C . LEU A 1 96 ? 1.592 9.382 -28.465 1.00 12.28 93 LEU A C 1
ATOM 1543 O O . LEU A 1 96 ? 1.648 10.505 -28.978 1.00 11.88 93 LEU A O 1
ATOM 1559 N N . ASN A 1 97 ? 2.249 8.327 -28.956 1.00 11.58 94 ASN A N 1
ATOM 1560 C CA . ASN A 1 97 ? 3.063 8.421 -30.167 1.00 10.12 94 ASN A CA 1
ATOM 1561 C C . ASN A 1 97 ? 2.457 7.595 -31.277 1.00 14.54 94 ASN A C 1
ATOM 1562 O O . ASN A 1 97 ? 2.438 6.372 -31.200 1.00 13.61 94 ASN A O 1
ATOM 1573 N N . LEU A 1 98 ? 1.945 8.278 -32.298 1.00 10.54 95 LEU A N 1
ATOM 1574 C CA . LEU A 1 98 ? 1.345 7.624 -33.459 1.00 11.84 95 LEU A CA 1
ATOM 1575 C C . LEU A 1 98 ? 2.173 7.831 -34.732 1.00 13.74 95 LEU A C 1
ATOM 1576 O O . LEU A 1 98 ? 1.685 7.620 -35.839 1.00 13.79 95 LEU A O 1
ATOM 1592 N N . SER A 1 99 ? 3.421 8.252 -34.581 1.00 12.50 96 SER A N 1
ATOM 1593 C CA . SER A 1 99 ? 4.279 8.535 -35.723 1.00 10.53 96 SER A CA 1
ATOM 1594 C C . SER A 1 99 ? 4.352 7.361 -36.687 1.00 11.20 96 SER A C 1
ATOM 1595 O O . SER A 1 99 ? 4.415 6.200 -36.276 1.00 13.62 96 SER A O 1
ATOM 1603 N N . GLY A 1 100 ? 4.364 7.664 -37.974 1.00 12.59 97 GLY A N 1
ATOM 1604 C CA . GLY A 1 100 ? 4.509 6.627 -38.965 1.00 14.34 97 GLY A CA 1
ATOM 1605 C C . GLY A 1 100 ? 3.356 5.654 -39.093 1.00 17.50 97 GLY A C 1
ATOM 1606 O O . GLY A 1 100 ? 3.591 4.512 -39.498 1.00 22.10 97 GLY A O 1
ATOM 1610 N N . ASN A 1 101 ? 2.136 6.090 -38.762 1.00 14.68 98 ASN A N 1
ATOM 1611 C CA . ASN A 1 101 ? 0.911 5.297 -38.931 1.00 10.90 98 ASN A CA 1
ATOM 1612 C C . ASN A 1 101 ? 0.072 5.907 -40.042 1.00 15.71 98 ASN A C 1
ATOM 1613 O O . ASN A 1 101 ? 0.502 6.863 -40.666 1.00 21.56 98 ASN A O 1
ATOM 1624 N N . LYS A 1 102 ? -1.135 5.386 -40.248 1.00 15.04 99 LYS A N 1
ATOM 1625 C CA . LYS A 1 102 ? -1.975 5.800 -41.364 1.00 17.26 99 LYS A CA 1
ATOM 1626 C C . LYS A 1 102 ? -2.996 6.808 -40.864 1.00 15.18 99 LYS A C 1
ATOM 1627 O O . LYS A 1 102 ? -4.213 6.601 -40.992 1.00 21.12 99 LYS A O 1
ATOM 1646 N N . ILE A 1 103 ? -2.487 7.883 -40.264 1.00 17.63 100 ILE A N 1
ATOM 1647 C CA . ILE A 1 103 ? -3.329 8.962 -39.756 1.00 19.90 100 ILE A CA 1
ATOM 1648 C C . ILE A 1 103 ? -3.432 10.051 -40.823 1.00 16.67 100 ILE A C 1
ATOM 1649 O O . ILE A 1 103 ? -2.481 10.796 -41.033 1.00 18.41 100 ILE A O 1
ATOM 1665 N N . LYS A 1 104 ? -4.587 10.155 -41.472 1.00 19.18 101 LYS A N 1
ATOM 1666 C CA . LYS A 1 104 ? -4.700 10.929 -42.709 1.00 21.56 101 LYS A CA 1
ATOM 1667 C C . LYS A 1 104 ? -5.424 12.261 -42.570 1.00 24.09 101 LYS A C 1
ATOM 1668 O O . LYS A 1 104 ? -5.244 13.156 -43.402 1.00 28.15 101 LYS A O 1
ATOM 1687 N N . ASP A 1 105 ? -6.248 12.395 -41.537 1.00 20.32 102 ASP A N 1
ATOM 1688 C CA . ASP A 1 105 ? -7.081 13.582 -41.388 1.00 19.12 102 ASP A CA 1
ATOM 1689 C C . ASP A 1 105 ? -7.382 13.881 -39.932 1.00 20.27 102 ASP A C 1
ATOM 1690 O O . ASP A 1 105 ? -7.080 13.085 -39.043 1.00 20.36 102 ASP A O 1
ATOM 1699 N N . LEU A 1 106 ? -7.958 15.045 -39.680 1.00 23.83 103 LEU A N 1
ATOM 1700 C CA . LEU A 1 106 ? -8.291 15.454 -38.320 1.00 19.94 103 LEU A CA 1
ATOM 1701 C C . LEU A 1 106 ? -9.391 14.586 -37.712 1.00 17.93 103 LEU A C 1
ATOM 1702 O O . LEU A 1 106 ? -9.381 14.312 -36.505 1.00 20.94 103 LEU A O 1
ATOM 1718 N N . SER A 1 107 ? -10.328 14.111 -38.526 1.00 21.32 104 SER A N 1
ATOM 1719 C CA . SER A 1 107 ? -11.418 13.309 -37.982 1.00 24.44 104 SER A CA 1
ATOM 1720 C C . SER A 1 107 ? -10.886 12.058 -37.270 1.00 21.08 104 SER A C 1
ATOM 1721 O O . SER A 1 107 ? -11.469 11.609 -36.282 1.00 25.21 104 SER A O 1
ATOM 1729 N N . THR A 1 108 ? -9.763 11.525 -37.751 1.00 20.24 105 THR A N 1
ATOM 1730 C CA . THR A 1 108 ? -9.160 10.322 -37.187 1.00 19.00 105 THR A CA 1
ATOM 1731 C C . THR A 1 108 ? -8.670 10.544 -35.764 1.00 18.00 105 THR A C 1
ATOM 1732 O O . THR A 1 108 ? -8.735 9.629 -34.934 1.00 19.34 105 THR A O 1
ATOM 1743 N N . ILE A 1 109 ? -8.170 11.742 -35.470 1.00 19.53 106 ILE A N 1
ATOM 1744 C CA . ILE A 1 109 ? -7.668 11.998 -34.126 1.00 17.43 106 ILE A CA 1
ATOM 1745 C C . ILE A 1 109 ? -8.645 12.770 -33.251 1.00 18.98 106 ILE A C 1
ATOM 1746 O O . ILE A 1 109 ? -8.350 13.009 -32.068 1.00 18.76 106 ILE A O 1
ATOM 1762 N N . GLU A 1 110 ? -9.817 13.110 -33.795 1.00 20.82 107 GLU A N 1
ATOM 1763 C CA . GLU A 1 110 ? -10.857 13.783 -33.012 1.00 16.86 107 GLU A CA 1
ATOM 1764 C C . GLU A 1 110 ? -11.200 13.038 -31.707 1.00 19.88 107 GLU A C 1
ATOM 1765 O O . GLU A 1 110 ? -11.365 13.690 -30.685 1.00 24.01 107 GLU A O 1
ATOM 1777 N N . PRO A 1 111 ? -11.279 11.684 -31.717 1.00 17.90 108 PRO A N 1
ATOM 1778 C CA . PRO A 1 111 ? -11.560 10.959 -30.462 1.00 16.72 108 PRO A CA 1
ATOM 1779 C C . PRO A 1 111 ? -10.543 11.203 -29.338 1.00 20.52 108 PRO A C 1
ATOM 1780 O O . PRO A 1 111 ? -10.847 10.966 -28.163 1.00 20.31 108 PRO A O 1
ATOM 1791 N N . LEU A 1 112 ? -9.348 11.678 -29.675 1.00 16.55 109 LEU A N 1
ATOM 1792 C CA . LEU A 1 112 ? -8.374 11.974 -28.630 1.00 15.82 109 LEU A CA 1
ATOM 1793 C C . LEU A 1 112 ? -8.825 13.124 -27.735 1.00 19.57 109 LEU A C 1
ATOM 1794 O O . LEU A 1 112 ? -8.242 13.333 -26.660 1.00 20.37 109 LEU A O 1
ATOM 1810 N N . LYS A 1 113 ? -9.859 13.861 -28.138 1.00 21.22 110 LYS A N 1
ATOM 1811 C CA . LYS A 1 113 ? -10.345 14.947 -27.292 1.00 19.64 110 LYS A CA 1
ATOM 1812 C C . LYS A 1 113 ? -10.928 14.424 -25.978 1.00 21.32 110 LYS A C 1
ATOM 1813 O O . LYS A 1 113 ? -11.101 15.192 -25.036 1.00 24.45 110 LYS A O 1
ATOM 1832 N N . LYS A 1 114 ? -11.217 13.121 -25.912 1.00 20.10 111 LYS A N 1
ATOM 1833 C CA . LYS A 1 114 ? -11.814 12.510 -24.718 1.00 18.42 111 LYS A CA 1
ATOM 1834 C C . LYS A 1 114 ? -10.766 12.070 -23.702 1.00 22.15 111 LYS A C 1
ATOM 1835 O O . LYS A 1 114 ? -11.103 11.633 -22.601 1.00 25.10 111 LYS A O 1
ATOM 1854 N N . LEU A 1 115 ? -9.492 12.195 -24.065 1.00 19.51 112 LEU A N 1
ATOM 1855 C CA . LEU A 1 115 ? -8.404 11.915 -23.139 1.00 21.05 112 LEU A CA 1
ATOM 1856 C C . LEU A 1 115 ? -8.055 13.151 -22.335 1.00 23.37 112 LEU A C 1
ATOM 1857 O O . LEU A 1 115 ? -7.227 13.962 -22.750 1.00 20.69 112 LEU A O 1
ATOM 1873 N N . GLU A 1 116 ? -8.683 13.269 -21.173 1.00 21.00 113 GLU A N 1
ATOM 1874 C CA . GLU A 1 116 ? -8.589 14.468 -20.354 1.00 27.70 113 GLU A CA 1
ATOM 1875 C C . GLU A 1 116 ? -7.160 14.867 -19.983 1.00 24.21 113 GLU A C 1
ATOM 1876 O O . GLU A 1 116 ? -6.863 16.060 -19.840 1.00 23.35 113 GLU A O 1
ATOM 1888 N N . ASN A 1 117 ? -6.280 13.877 -19.831 1.00 18.26 114 ASN A N 1
ATOM 1889 C CA . ASN A 1 117 ? -4.925 14.115 -19.321 1.00 23.09 114 ASN A CA 1
ATOM 1890 C C . ASN A 1 117 ? -3.872 14.132 -20.415 1.00 19.56 114 ASN A C 1
ATOM 1891 O O . ASN A 1 117 ? -2.670 14.244 -20.130 1.00 16.51 114 ASN A O 1
ATOM 1902 N N . LEU A 1 118 ? -4.304 14.050 -21.674 1.00 17.15 115 LEU A N 1
ATOM 1903 C CA . LEU A 1 118 ? -3.340 13.987 -22.768 1.00 17.07 115 LEU A CA 1
ATOM 1904 C C . LEU A 1 118 ? -2.552 15.287 -22.845 1.00 16.27 115 LEU A C 1
ATOM 1905 O O . LEU A 1 118 ? -3.129 16.366 -22.959 1.00 19.24 115 LEU A O 1
ATOM 1921 N N . LYS A 1 119 ? -1.230 15.164 -22.787 1.00 14.90 116 LYS A N 1
ATOM 1922 C CA . LYS A 1 119 ? -0.332 16.318 -22.767 1.00 18.26 116 LYS A CA 1
ATOM 1923 C C . LYS A 1 119 ? 0.527 16.430 -24.024 1.00 14.17 116 LYS A C 1
ATOM 1924 O O . LYS A 1 119 ? 0.855 17.539 -24.476 1.00 15.90 116 LYS A O 1
ATOM 1943 N N . SER A 1 120 ? 0.873 15.273 -24.587 1.00 16.19 117 SER A N 1
ATOM 1944 C CA . SER A 1 120 ? 1.844 15.173 -25.659 1.00 13.07 117 SER A CA 1
ATOM 1945 C C . SER A 1 120 ? 1.382 14.174 -26.710 1.00 12.98 117 SER A C 1
ATOM 1946 O O . SER A 1 120 ? 1.019 13.043 -26.391 1.00 14.44 117 SER A O 1
ATOM 1954 N N . LEU A 1 121 ? 1.375 14.622 -27.967 1.00 11.23 118 LEU A N 1
ATOM 1955 C CA . LEU A 1 121 ? 0.978 13.810 -29.108 1.00 12.90 118 LEU A CA 1
ATOM 1956 C C . LEU A 1 121 ? 2.024 13.919 -30.203 1.00 12.93 118 LEU A C 1
ATOM 1957 O O . LEU A 1 121 ? 2.405 15.028 -30.584 1.00 12.99 118 LEU A O 1
ATOM 1973 N N . ASP A 1 122 ? 2.477 12.771 -30.719 1.00 12.08 119 ASP A N 1
ATOM 1974 C CA . ASP A 1 122 ? 3.408 12.750 -31.861 1.00 11.69 119 ASP A CA 1
ATOM 1975 C C . ASP A 1 122 ? 2.780 12.099 -33.076 1.00 13.36 119 ASP A C 1
ATOM 1976 O O . ASP A 1 122 ? 2.231 10.998 -32.984 1.00 13.66 119 ASP A O 1
ATOM 1985 N N . LEU A 1 123 ? 2.896 12.781 -34.212 1.00 12.99 120 LEU A N 1
ATOM 1986 C CA . LEU A 1 123 ? 2.353 12.336 -35.481 1.00 11.99 120 LEU A CA 1
ATOM 1987 C C . LEU A 1 123 ? 3.413 12.414 -36.587 1.00 11.80 120 LEU A C 1
ATOM 1988 O O . LEU A 1 123 ? 3.062 12.502 -37.766 1.00 13.40 120 LEU A O 1
ATOM 2004 N N . PHE A 1 124 ? 4.701 12.350 -36.241 1.00 13.39 121 PHE A N 1
ATOM 2005 C CA . PHE A 1 124 ? 5.768 12.530 -37.237 1.00 13.56 121 PHE A CA 1
ATOM 2006 C C . PHE A 1 124 ? 5.542 11.670 -38.479 1.00 12.90 121 PHE A C 1
ATOM 2007 O O . PHE A 1 124 ? 5.275 10.479 -38.364 1.00 14.73 121 PHE A O 1
ATOM 2024 N N . ASN A 1 125 ? 5.623 12.301 -39.651 1.00 12.13 122 ASN A N 1
ATOM 2025 C CA . ASN A 1 125 ? 5.593 11.629 -40.961 1.00 13.72 122 ASN A CA 1
ATOM 2026 C C . ASN A 1 125 ? 4.240 10.988 -41.306 1.00 24.79 122 ASN A C 1
ATOM 2027 O O . ASN A 1 125 ? 4.146 10.247 -42.282 1.00 26.48 122 ASN A O 1
ATOM 2038 N N . CYS A 1 126 ? 3.195 11.300 -40.538 1.00 15.19 123 CYS A N 1
ATOM 2039 C CA . CYS A 1 126 ? 1.820 10.930 -40.897 1.00 13.02 123 CYS A CA 1
ATOM 2040 C C . CYS A 1 126 ? 1.250 11.882 -41.931 1.00 17.80 123 CYS A C 1
ATOM 2041 O O . CYS A 1 126 ? 1.604 13.051 -41.971 1.00 16.09 123 CYS A O 1
ATOM 2049 N N . GLU A 1 127 ? 0.352 11.374 -42.763 1.00 17.30 124 GLU A N 1
ATOM 2050 C CA . GLU A 1 127 ? -0.233 12.180 -43.830 1.00 19.29 124 GLU A CA 1
ATOM 2051 C C . GLU A 1 127 ? -0.880 13.455 -43.292 1.00 18.44 124 GLU A C 1
ATOM 2052 O O . GLU A 1 127 ? -0.869 14.492 -43.947 1.00 17.42 124 GLU A O 1
ATOM 2064 N N . VAL A 1 128 ? -1.404 13.397 -42.072 1.00 16.78 125 VAL A N 1
ATOM 2065 C CA . VAL A 1 128 ? -2.137 14.531 -41.533 1.00 17.84 125 VAL A CA 1
ATOM 2066 C C . VAL A 1 128 ? -1.193 15.738 -41.357 1.00 17.79 125 VAL A C 1
ATOM 2067 O O . VAL A 1 128 ? -1.641 16.882 -41.322 1.00 18.67 125 VAL A O 1
ATOM 2080 N N . THR A 1 129 ? 0.110 15.489 -41.226 1.00 16.18 126 THR A N 1
ATOM 2081 C CA . THR A 1 129 ? 1.063 16.572 -40.998 1.00 16.59 126 THR A CA 1
ATOM 2082 C C . THR A 1 129 ? 1.237 17.438 -42.248 1.00 17.75 126 THR A C 1
ATOM 2083 O O . THR A 1 129 ? 1.866 18.494 -42.186 1.00 21.68 126 THR A O 1
ATOM 2094 N N . ASN A 1 130 ? 0.678 16.994 -43.373 1.00 16.37 127 ASN A N 1
ATOM 2095 C CA . ASN A 1 130 ? 0.746 17.735 -44.628 1.00 19.67 127 ASN A CA 1
ATOM 2096 C C . ASN A 1 130 ? -0.427 18.697 -44.814 1.00 20.80 127 ASN A C 1
ATOM 2097 O O . ASN A 1 130 ? -0.474 19.464 -45.785 1.00 22.72 127 ASN A O 1
ATOM 2108 N N . LEU A 1 131 ? -1.386 18.677 -43.901 1.00 20.30 128 LEU A N 1
ATOM 2109 C CA . LEU A 1 131 ? -2.531 19.565 -44.024 1.00 21.86 128 LEU A CA 1
ATOM 2110 C C . LEU A 1 131 ? -2.089 21.009 -43.804 1.00 22.74 128 LEU A C 1
ATOM 2111 O O . LEU A 1 131 ? -1.166 21.290 -43.031 1.00 24.90 128 LEU A O 1
ATOM 2127 N N . ASN A 1 132 ? -2.723 21.936 -44.512 1.00 26.42 129 ASN A N 1
ATOM 2128 C CA . ASN A 1 132 ? -2.410 23.334 -44.292 1.00 24.96 129 ASN A CA 1
ATOM 2129 C C . ASN A 1 132 ? -2.837 23.692 -42.875 1.00 24.04 129 ASN A C 1
ATOM 2130 O O . ASN A 1 132 ? -3.866 23.212 -42.398 1.00 28.61 129 ASN A O 1
ATOM 2141 N N . ASP A 1 133 ? -2.021 24.501 -42.209 1.00 24.76 130 ASP A N 1
ATOM 2142 C CA . ASP A 1 133 ? -2.262 24.911 -40.829 1.00 21.40 130 ASP A CA 1
ATOM 2143 C C . ASP A 1 133 ? -2.425 23.704 -39.890 1.00 20.37 130 ASP A C 1
ATOM 2144 O O . ASP A 1 133 ? -3.230 23.727 -38.961 1.00 23.10 130 ASP A O 1
ATOM 2153 N N . TYR A 1 134 ? -1.641 22.659 -40.142 1.00 20.68 131 TYR A N 1
ATOM 2154 C CA . TYR A 1 134 ? -1.683 21.417 -39.369 1.00 18.17 131 TYR A CA 1
ATOM 2155 C C . TYR A 1 134 ? -1.592 21.650 -37.868 1.00 21.43 131 TYR A C 1
ATOM 2156 O O . TYR A 1 134 ? -2.485 21.256 -37.134 1.00 17.66 131 TYR A O 1
ATOM 2174 N N . ARG A 1 135 ? -0.532 22.316 -37.419 1.00 19.92 132 ARG A N 1
ATOM 2175 C CA . ARG A 1 135 ? -0.311 22.475 -35.979 1.00 19.29 132 ARG A CA 1
ATOM 2176 C C . ARG A 1 135 ? -1.435 23.286 -35.351 1.00 19.09 132 ARG A C 1
ATOM 2177 O O . ARG A 1 135 ? -1.984 22.905 -34.320 1.00 18.43 132 ARG A O 1
ATOM 2198 N N . GLU A 1 136 ? -1.816 24.375 -36.003 1.00 17.46 133 GLU A N 1
ATOM 2199 C CA . GLU A 1 136 ? -2.875 25.245 -35.493 1.00 21.63 133 GLU A CA 1
ATOM 2200 C C . GLU A 1 136 ? -4.174 24.459 -35.332 1.00 20.84 133 GLU A C 1
ATOM 2201 O O . GLU A 1 136 ? -4.845 24.517 -34.306 1.00 19.86 133 GLU A O 1
ATOM 2213 N N . ASN A 1 137 ? -4.519 23.690 -36.351 1.00 20.76 134 ASN A N 1
ATOM 2214 C CA . ASN A 1 137 ? -5.783 22.982 -36.332 1.00 21.37 134 ASN A CA 1
ATOM 2215 C C . ASN A 1 137 ? -5.806 21.839 -35.328 1.00 20.05 134 ASN A C 1
ATOM 2216 O O . ASN A 1 137 ? -6.856 21.553 -34.758 1.00 21.33 134 ASN A O 1
ATOM 2227 N N . VAL A 1 138 ? -4.667 21.196 -35.092 1.00 16.88 135 VAL A N 1
ATOM 2228 C CA . VAL A 1 138 ? -4.630 20.130 -34.106 1.00 14.54 135 VAL A CA 1
ATOM 2229 C C . VAL A 1 138 ? -4.810 20.710 -32.707 1.00 20.26 135 VAL A C 1
ATOM 2230 O O . VAL A 1 138 ? -5.547 20.155 -31.902 1.00 19.25 135 VAL A O 1
ATOM 2243 N N . PHE A 1 139 ? -4.165 21.836 -32.417 1.00 17.96 136 PHE A N 1
ATOM 2244 C CA . PHE A 1 139 ? -4.269 22.418 -31.079 1.00 16.63 136 PHE A CA 1
ATOM 2245 C C . PHE A 1 139 ? -5.700 22.918 -30.812 1.00 19.78 136 PHE A C 1
ATOM 2246 O O . PHE A 1 139 ? -6.165 22.903 -29.673 1.00 24.35 136 PHE A O 1
ATOM 2263 N N . LYS A 1 140 ? -6.397 23.360 -31.852 1.00 21.97 137 LYS A N 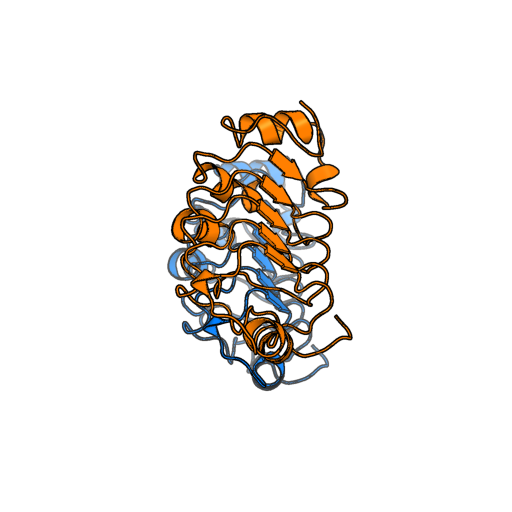1
ATOM 2264 C CA . LYS A 1 140 ? -7.793 23.768 -31.687 1.00 22.80 137 LYS A CA 1
ATOM 2265 C C . LYS A 1 140 ? -8.712 22.563 -31.449 1.00 24.45 137 LYS A C 1
ATOM 2266 O O . LYS A 1 140 ? -9.691 22.650 -30.704 1.00 26.43 137 LYS A O 1
ATOM 2285 N N . LEU A 1 141 ? -8.399 21.451 -32.105 1.00 20.31 138 LEU A N 1
ATOM 2286 C CA . LEU A 1 141 ? -9.132 20.195 -31.935 1.00 19.31 138 LEU A CA 1
ATOM 2287 C C . LEU A 1 141 ? -8.915 19.579 -30.559 1.00 23.71 138 LEU A C 1
ATOM 2288 O O . LEU A 1 141 ? -9.820 18.984 -29.971 1.00 21.31 138 LEU A O 1
ATOM 2304 N N . LEU A 1 142 ? -7.685 19.700 -30.071 1.00 19.60 139 LEU A N 1
ATOM 2305 C CA . LEU A 1 142 ? -7.271 19.071 -28.828 1.00 15.40 139 LEU A CA 1
ATOM 2306 C C . LEU A 1 142 ? -6.808 20.137 -27.854 1.00 20.20 139 LEU A C 1
ATOM 2307 O O . LEU A 1 142 ? -5.616 20.294 -27.599 1.00 21.36 139 LEU A O 1
ATOM 2323 N N . PRO A 1 143 ? -7.759 20.885 -27.298 1.00 20.69 140 PRO A N 1
ATOM 2324 C CA . PRO A 1 143 ? -7.365 22.029 -26.477 1.00 20.28 140 PRO A CA 1
ATOM 2325 C C . PRO A 1 143 ? -6.616 21.657 -25.198 1.00 25.97 140 PRO A C 1
ATOM 2326 O O . PRO A 1 143 ? -5.980 22.532 -24.618 1.00 25.26 140 PRO A O 1
ATOM 2337 N N . GLN A 1 144 ? -6.679 20.403 -24.769 1.00 22.32 141 GLN A N 1
ATOM 2338 C CA . GLN A 1 144 ? -5.989 19.999 -23.549 1.00 23.15 141 GLN A CA 1
ATOM 2339 C C . GLN A 1 144 ? -4.502 19.739 -23.788 1.00 18.11 141 GLN A C 1
ATOM 2340 O O . GLN A 1 144 ? -3.724 19.653 -22.855 1.00 19.14 141 GLN A O 1
ATOM 2354 N N . LEU A 1 145 ? -4.129 19.590 -25.050 1.00 19.04 142 LEU A N 1
ATOM 2355 C CA . LEU A 1 145 ? -2.761 19.257 -25.432 1.00 16.77 142 LEU A CA 1
ATOM 2356 C C . LEU A 1 145 ? -1.769 20.381 -25.146 1.00 21.86 142 LEU A C 1
ATOM 2357 O O . LEU A 1 145 ? -2.084 21.549 -25.370 1.00 24.60 142 LEU A O 1
ATOM 2373 N N . THR A 1 146 ? -0.566 20.026 -24.695 1.00 18.92 143 THR A N 1
ATOM 2374 C CA . THR A 1 146 ? 0.501 20.998 -24.491 1.00 17.97 143 THR A CA 1
ATOM 2375 C C . THR A 1 146 ? 1.506 20.933 -25.647 1.00 18.67 143 THR A C 1
ATOM 2376 O O . THR A 1 146 ? 1.872 21.966 -26.218 1.00 22.81 143 THR A O 1
ATOM 2387 N N . TYR A 1 147 ? 1.920 19.718 -26.001 1.00 14.67 144 TYR A N 1
ATOM 2388 C CA . TYR A 1 147 ? 2.972 19.508 -26.985 1.00 13.27 144 TYR A CA 1
ATOM 2389 C C . TYR A 1 147 ? 2.473 18.685 -28.163 1.00 13.50 144 TYR A C 1
ATOM 2390 O O . TYR A 1 147 ? 1.789 17.687 -27.989 1.00 11.74 144 TYR A O 1
ATOM 2408 N N . LEU A 1 148 ? 2.851 19.103 -29.362 1.00 12.95 145 LEU A N 1
ATOM 2409 C CA . LEU A 1 148 ? 2.572 18.363 -30.589 1.00 12.02 145 LEU A CA 1
ATOM 2410 C C . LEU A 1 148 ? 3.894 18.183 -31.298 1.00 12.82 145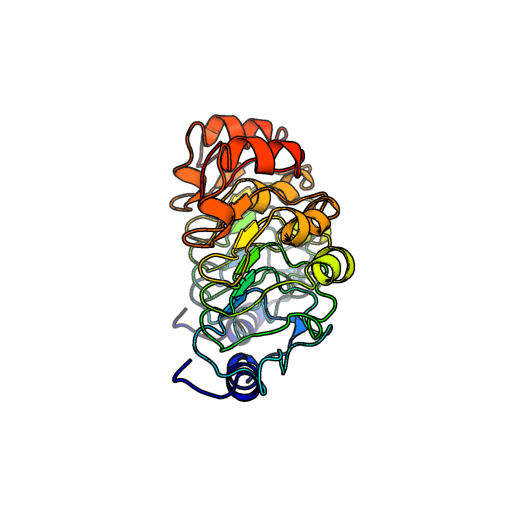 LEU A C 1
ATOM 2411 O O . LEU A 1 148 ? 4.585 19.164 -31.569 1.00 13.39 145 LEU A O 1
ATOM 2427 N N . ASP A 1 149 ? 4.248 16.936 -31.591 1.00 12.49 146 ASP A N 1
ATOM 2428 C CA . ASP A 1 149 ? 5.525 16.631 -32.218 1.00 12.63 146 ASP A CA 1
ATOM 2429 C C . ASP A 1 149 ? 6.667 17.272 -31.439 1.00 16.95 146 ASP A C 1
ATOM 2430 O O . ASP A 1 149 ? 7.667 17.731 -32.010 1.00 16.43 146 ASP A O 1
ATOM 2439 N N . GLY A 1 150 ? 6.519 17.292 -30.118 1.00 13.10 147 GLY A N 1
ATOM 2440 C CA . GLY A 1 150 ? 7.593 17.716 -29.246 1.00 13.21 147 GLY A CA 1
ATOM 2441 C C . GLY A 1 150 ? 7.602 19.151 -28.751 1.00 12.55 147 GLY A C 1
ATOM 2442 O O . GLY A 1 150 ? 8.403 19.493 -27.886 1.00 16.16 147 GLY A O 1
ATOM 2446 N N . TYR A 1 151 ? 6.716 20.009 -29.243 1.00 14.88 148 TYR A N 1
ATOM 2447 C CA . TYR A 1 151 ? 6.746 21.383 -28.794 1.00 14.70 148 TYR A CA 1
ATOM 2448 C C . TYR A 1 151 ? 5.411 22.103 -28.938 1.00 14.73 148 TYR A C 1
ATOM 2449 O O . TYR A 1 151 ? 4.451 21.529 -29.458 1.00 14.04 148 TYR A O 1
ATOM 2467 N N . ASP A 1 152 ? 5.393 23.338 -28.433 1.00 14.95 149 ASP A N 1
ATOM 2468 C CA . ASP A 1 152 ? 4.223 24.215 -28.312 1.00 27.42 149 ASP A CA 1
ATOM 2469 C C . ASP A 1 152 ? 2.900 23.514 -28.486 1.00 49.70 149 ASP A C 1
ATOM 2478 N N . GLY B 1 1 ? 21.541 -5.664 -7.711 1.00 28.53 -2 GLY B N 1
ATOM 2479 C CA . GLY B 1 1 ? 23.026 -5.640 -7.676 1.00 26.13 -2 GLY B CA 1
ATOM 2480 C C . GLY B 1 1 ? 23.577 -7.049 -7.654 1.00 26.57 -2 GLY B C 1
ATOM 2481 O O . GLY B 1 1 ? 22.817 -8.010 -7.680 1.00 28.64 -2 GLY B O 1
ATOM 2487 N N . PRO B 1 2 ? 24.906 -7.180 -7.592 1.00 24.66 -1 PRO B N 1
ATOM 2488 C CA . PRO B 1 2 ? 25.566 -8.481 -7.725 1.00 30.98 -1 PRO B CA 1
ATOM 2489 C C . PRO B 1 2 ? 25.635 -9.302 -6.431 1.00 29.51 -1 PRO B C 1
ATOM 2490 O O . PRO B 1 2 ? 26.092 -10.445 -6.466 1.00 30.77 -1 PRO B O 1
ATOM 2501 N N . HIS B 1 3 ? 25.191 -8.746 -5.308 1.00 20.91 0 HIS B N 1
ATOM 2502 C CA . HIS B 1 3 ? 25.350 -9.444 -4.036 1.00 19.73 0 HIS B CA 1
ATOM 2503 C C . HIS B 1 3 ? 24.217 -10.478 -3.837 1.00 24.62 0 HIS B C 1
ATOM 2504 O O . HIS B 1 3 ? 23.638 -10.971 -4.805 1.00 28.30 0 HIS B O 1
ATOM 2517 N N . MET B 1 4 ? 23.949 -10.842 -2.592 1.00 18.11 1 MET B N 1
ATOM 2518 C CA . MET B 1 4 ? 22.922 -11.814 -2.232 1.00 13.94 1 MET B CA 1
ATOM 2519 C C . MET B 1 4 ? 21.542 -11.371 -2.603 1.00 14.73 1 MET B C 1
ATOM 2520 O O . MET B 1 4 ? 21.293 -10.176 -2.715 1.00 18.08 1 MET B O 1
ATOM 2534 N N . GLU B 1 5 ? 20.627 -12.335 -2.742 1.00 15.07 2 GLU B N 1
ATOM 2535 C CA . GLU B 1 5 ? 19.209 -12.023 -2.832 1.00 14.81 2 GLU B CA 1
ATOM 2536 C C . GLU B 1 5 ? 18.794 -11.209 -1.624 1.00 17.17 2 GLU B C 1
ATOM 2537 O O . GLU B 1 5 ? 19.272 -11.448 -0.513 1.00 17.88 2 GLU B O 1
ATOM 2549 N N . MET B 1 6 ? 17.901 -10.249 -1.847 1.00 13.83 3 MET B N 1
ATOM 2550 C CA . MET B 1 6 ? 17.466 -9.359 -0.782 1.00 13.43 3 MET B CA 1
ATOM 2551 C C . MET B 1 6 ? 16.867 -10.113 0.406 1.00 13.46 3 MET B C 1
ATOM 2552 O O . MET B 1 6 ? 17.155 -9.783 1.554 1.00 15.90 3 MET B O 1
ATOM 2566 N N . GLY B 1 7 ? 16.044 -11.119 0.144 1.00 15.54 4 GLY B N 1
ATOM 2567 C CA . GLY B 1 7 ? 15.417 -11.875 1.204 1.00 15.74 4 GLY B CA 1
ATOM 2568 C C . GLY B 1 7 ? 16.433 -12.570 2.079 1.00 18.75 4 GLY B C 1
ATOM 2569 O O . GLY B 1 7 ? 16.262 -12.646 3.293 1.00 17.52 4 GLY B O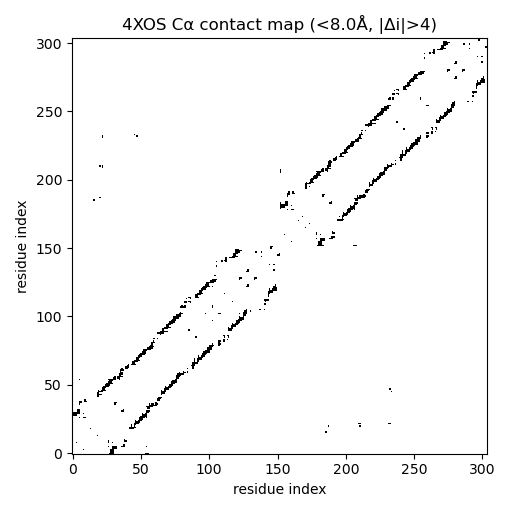 1
ATOM 2573 N N . ARG B 1 8 ? 17.472 -13.103 1.454 1.00 17.23 5 ARG B N 1
ATOM 2574 C CA . ARG B 1 8 ? 18.539 -13.801 2.174 1.00 15.59 5 ARG B CA 1
ATOM 2575 C C . ARG B 1 8 ? 19.281 -12.840 3.071 1.00 17.80 5 ARG B C 1
ATOM 2576 O O . ARG B 1 8 ? 19.614 -13.155 4.212 1.00 17.79 5 ARG B O 1
ATOM 2597 N N . ARG B 1 9 ? 19.538 -11.667 2.528 1.00 16.83 6 ARG B N 1
ATOM 2598 C CA . ARG B 1 9 ? 20.256 -10.634 3.235 1.00 15.23 6 ARG B CA 1
ATOM 2599 C C . ARG B 1 9 ? 19.463 -10.212 4.453 1.00 14.96 6 ARG B C 1
ATOM 2600 O O . ARG B 1 9 ? 19.997 -10.124 5.562 1.00 17.48 6 ARG B O 1
ATOM 2621 N N . ILE B 1 10 ? 18.164 -9.999 4.272 1.00 14.08 7 ILE B N 1
ATOM 2622 C CA . ILE B 1 10 ? 17.312 -9.683 5.410 1.00 15.38 7 ILE B CA 1
ATOM 2623 C C . ILE B 1 10 ? 17.299 -10.798 6.471 1.00 17.55 7 ILE B C 1
ATOM 2624 O O . ILE B 1 10 ? 17.366 -10.517 7.669 1.00 17.28 7 ILE B O 1
ATOM 2640 N N . HIS B 1 11 ? 17.192 -12.054 6.051 1.00 14.28 8 HIS B N 1
ATOM 2641 C CA A HIS B 1 11 ? 17.230 -13.170 6.993 0.59 15.80 8 HIS B CA 1
ATOM 2642 C CA B HIS B 1 11 ? 17.258 -13.203 6.956 0.41 18.17 8 HIS B CA 1
ATOM 2643 C C . HIS B 1 11 ? 18.530 -13.183 7.803 1.00 18.90 8 HIS B C 1
ATOM 2644 O O . HIS B 1 11 ? 18.497 -13.399 9.037 1.00 17.88 8 HIS B O 1
ATOM 2669 N N . LEU B 1 12 ? 19.663 -12.930 7.149 1.00 19.24 9 LEU B N 1
ATOM 2670 C CA . LEU B 1 12 ? 20.930 -12.880 7.875 1.00 19.18 9 LEU B CA 1
ATOM 2671 C C . LEU B 1 12 ? 20.903 -11.752 8.889 1.00 16.48 9 LEU B C 1
ATOM 2672 O O . LEU B 1 12 ? 21.365 -11.932 10.020 1.00 17.75 9 LEU B O 1
ATOM 2688 N N . GLU B 1 13 ? 20.385 -10.587 8.499 1.00 14.35 10 GLU B N 1
ATOM 2689 C CA . GLU B 1 13 ? 20.345 -9.462 9.435 1.00 18.19 10 GLU B CA 1
ATOM 2690 C C . GLU B 1 13 ? 19.487 -9.776 10.663 1.00 17.49 10 GLU B C 1
ATOM 2691 O O . GLU B 1 13 ? 19.735 -9.254 11.756 1.00 19.02 10 GLU B O 1
ATOM 2703 N N . LEU B 1 14 ? 18.498 -10.649 10.498 1.00 16.99 11 LEU B N 1
ATOM 2704 C CA . LEU B 1 14 ? 17.577 -10.979 11.575 1.00 18.18 11 LEU B CA 1
ATOM 2705 C C . LEU B 1 14 ? 17.983 -12.181 12.422 1.00 18.50 11 LEU B C 1
ATOM 2706 O O . LEU B 1 14 ? 17.262 -12.532 13.357 1.00 27.36 11 LEU B O 1
ATOM 2722 N N . ARG B 1 15 ? 19.108 -12.824 12.118 1.00 18.70 12 ARG B N 1
ATOM 2723 C CA . ARG B 1 15 ? 19.468 -14.067 12.823 1.00 23.29 12 ARG B CA 1
ATOM 2724 C C . ARG B 1 15 ? 19.473 -13.950 14.346 1.00 37.23 12 ARG B C 1
ATOM 2725 O O . ARG B 1 15 ? 18.941 -14.817 15.043 1.00 49.77 12 ARG B O 1
ATOM 2746 N N . ASN B 1 16 ? 20.088 -12.892 14.857 1.00 23.74 13 ASN B N 1
ATOM 2747 C CA . ASN B 1 16 ? 20.231 -12.730 16.310 1.00 24.64 13 ASN B CA 1
ATOM 2748 C C . ASN B 1 16 ? 19.502 -11.510 16.854 1.00 27.31 13 ASN B C 1
ATOM 2749 O O . ASN B 1 16 ? 19.938 -10.902 17.834 1.00 27.18 13 ASN B O 1
ATOM 2760 N N . ARG B 1 17 ? 18.402 -11.135 16.214 1.00 23.33 14 ARG B N 1
ATOM 2761 C CA . ARG B 1 17 ? 17.546 -10.078 16.737 1.00 22.01 14 ARG B CA 1
ATOM 2762 C C . ARG B 1 17 ? 16.161 -10.250 16.141 1.00 25.82 14 ARG B C 1
ATOM 2763 O O . ARG B 1 17 ? 15.911 -11.212 15.429 1.00 29.46 14 ARG B O 1
ATOM 2784 N N . THR B 1 18 ? 15.257 -9.336 16.462 1.00 24.13 15 THR B N 1
ATOM 2785 C CA . THR B 1 18 ? 13.880 -9.413 15.985 1.00 26.33 15 THR B CA 1
ATOM 2786 C C . THR B 1 18 ? 13.630 -8.225 15.075 1.00 27.34 15 THR B C 1
ATOM 2787 O O . THR B 1 18 ? 14.365 -7.252 15.141 1.00 23.28 15 THR B O 1
ATOM 2798 N N . PRO B 1 19 ? 12.618 -8.310 14.195 1.00 24.15 16 PRO B N 1
ATOM 2799 C CA . PRO B 1 19 ? 12.325 -7.144 13.356 1.00 20.18 16 PRO B CA 1
ATOM 2800 C C . PRO B 1 19 ? 12.147 -5.839 14.134 1.00 23.72 16 PRO B C 1
ATOM 2801 O O . PRO B 1 19 ? 12.628 -4.815 13.670 1.00 24.87 16 PRO B O 1
ATOM 2812 N N . SER B 1 20 ? 11.515 -5.869 15.303 1.00 28.80 17 SER B N 1
ATOM 2813 C CA . SER B 1 20 ? 11.283 -4.632 16.046 1.00 29.13 17 SER B CA 1
ATOM 2814 C C . SER B 1 20 ? 12.576 -4.030 16.619 1.00 28.11 17 SER B C 1
ATOM 2815 O O . SER B 1 20 ? 12.577 -2.882 17.068 1.00 27.83 17 SER B O 1
ATOM 2823 N N . ASP B 1 21 ? 13.669 -4.797 16.593 1.00 24.80 18 ASP B N 1
ATOM 2824 C CA . ASP B 1 21 ? 14.987 -4.304 17.027 1.00 28.71 18 ASP B CA 1
ATOM 2825 C C . ASP B 1 21 ? 15.680 -3.473 15.943 1.00 27.12 18 ASP B C 1
ATOM 2826 O O . ASP B 1 21 ? 16.645 -2.759 16.221 1.00 30.67 18 ASP B O 1
ATOM 2835 N N . VAL B 1 22 ? 15.219 -3.594 14.703 1.00 24.00 19 VAL B N 1
ATOM 2836 C CA . VAL B 1 22 ? 15.926 -3.006 13.575 1.00 17.05 19 VAL B CA 1
ATOM 2837 C C . VAL B 1 22 ? 15.497 -1.554 13.329 1.00 22.13 19 VAL B C 1
ATOM 2838 O O . VAL B 1 22 ? 14.354 -1.274 12.945 1.00 22.51 19 VAL B O 1
ATOM 2851 N N . LYS B 1 23 ? 16.427 -0.629 13.538 1.00 18.81 20 LYS B N 1
ATOM 2852 C CA . LYS B 1 23 ? 16.165 0.784 13.304 1.00 18.82 20 LYS B CA 1
ATOM 2853 C C . LYS B 1 23 ? 16.685 1.233 11.942 1.00 15.04 20 LYS B C 1
ATOM 2854 O O . LYS B 1 23 ? 16.178 2.198 11.366 1.00 15.32 20 LYS B O 1
ATOM 2873 N N . GLU B 1 24 ? 17.711 0.547 11.449 1.00 15.04 21 GLU B N 1
ATOM 2874 C CA . GLU B 1 24 ? 18.349 0.892 10.187 1.00 15.58 21 GLU B CA 1
ATOM 2875 C C . GLU B 1 24 ? 18.656 -0.378 9.397 1.00 17.11 21 GLU B C 1
ATOM 2876 O O . GLU B 1 24 ? 19.077 -1.388 9.955 1.00 17.66 21 GLU B O 1
ATOM 2888 N N . LEU B 1 25 ? 18.414 -0.336 8.094 1.00 13.56 22 LEU B N 1
ATOM 2889 C CA . LEU B 1 25 ? 18.625 -1.501 7.265 1.00 11.94 22 LEU B CA 1
ATOM 2890 C C . LEU B 1 25 ? 19.240 -1.091 5.927 1.00 13.14 22 LEU B C 1
ATOM 2891 O O . LEU B 1 25 ? 18.663 -0.295 5.190 1.00 16.36 22 LEU B O 1
ATOM 2907 N N . VAL B 1 26 ? 20.434 -1.611 5.645 1.00 14.82 23 VAL B N 1
ATOM 2908 C CA . VAL B 1 26 ? 21.121 -1.326 4.401 1.00 13.00 23 VAL B CA 1
ATOM 2909 C C . VAL B 1 26 ? 21.107 -2.556 3.505 1.00 13.61 23 VAL B C 1
ATOM 2910 O O . VAL B 1 26 ? 21.798 -3.539 3.766 1.00 15.66 23 VAL B O 1
ATOM 2923 N N . LEU B 1 27 ? 20.323 -2.482 2.434 1.00 11.01 24 LEU B N 1
ATOM 2924 C CA . LEU B 1 27 ? 20.189 -3.594 1.493 1.00 12.39 24 LEU B CA 1
ATOM 2925 C C . LEU B 1 27 ? 20.873 -3.315 0.160 1.00 11.75 24 LEU B C 1
ATOM 2926 O O . LEU B 1 27 ? 20.710 -4.075 -0.800 1.00 12.94 24 LEU B O 1
ATOM 2942 N N . ASP B 1 28 ? 21.689 -2.268 0.142 1.00 12.11 25 ASP B N 1
ATOM 2943 C CA . ASP B 1 28 ? 22.409 -1.851 -1.054 1.00 11.70 25 ASP B CA 1
ATOM 2944 C C . ASP B 1 28 ? 23.107 -3.020 -1.729 1.00 12.72 25 ASP B C 1
ATOM 2945 O O . ASP B 1 28 ? 23.754 -3.827 -1.057 1.00 12.50 25 ASP B O 1
ATOM 2954 N N . ASN B 1 29 ? 22.990 -3.060 -3.049 1.00 12.19 26 ASN B N 1
ATOM 2955 C CA . ASN B 1 29 ? 23.633 -4.032 -3.945 1.00 11.73 26 ASN B CA 1
ATOM 2956 C C . ASN B 1 29 ? 23.083 -5.457 -3.883 1.00 12.55 26 ASN B C 1
ATOM 2957 O O . ASN B 1 29 ? 23.550 -6.338 -4.623 1.00 14.68 26 ASN B O 1
ATOM 2968 N N . SER B 1 30 ? 22.097 -5.697 -3.020 1.00 14.16 27 SER B N 1
ATOM 2969 C CA . SER B 1 30 ? 21.424 -6.982 -3.026 1.00 14.20 27 SER B CA 1
ATOM 2970 C C . SER B 1 30 ? 20.599 -7.119 -4.300 1.00 15.12 27 SER B C 1
ATOM 2971 O O . SER B 1 30 ? 20.366 -6.151 -5.030 1.00 14.55 27 SER B O 1
ATOM 2979 N N A ARG B 1 31 ? 20.164 -8.339 -4.578 0.48 12.34 28 ARG B N 1
ATOM 2980 N N B ARG B 1 31 ? 20.163 -8.344 -4.558 0.52 12.72 28 ARG B N 1
ATOM 2981 C CA A ARG B 1 31 ? 19.375 -8.636 -5.758 0.48 14.26 28 ARG B CA 1
ATOM 2982 C CA B ARG B 1 31 ? 19.351 -8.672 -5.712 0.52 14.22 28 ARG B CA 1
ATOM 2983 C C A ARG B 1 31 ? 17.881 -8.635 -5.427 0.48 15.60 28 ARG B C 1
ATOM 2984 C C B ARG B 1 31 ? 17.863 -8.617 -5.377 0.52 16.00 28 ARG B C 1
ATOM 2985 O O A ARG B 1 31 ? 17.398 -9.491 -4.685 0.48 12.24 28 ARG B O 1
ATOM 2986 O O B ARG B 1 31 ? 17.363 -9.424 -4.593 0.52 18.90 28 ARG B O 1
ATOM 3027 N N . SER B 1 32 ? 17.157 -7.655 -5.962 1.00 16.97 29 SER B N 1
ATOM 3028 C CA . SER B 1 32 ? 15.715 -7.604 -5.814 1.00 13.51 29 SER B CA 1
ATOM 3029 C C . SER B 1 32 ? 15.083 -8.821 -6.486 1.00 18.32 29 SER B C 1
ATOM 3030 O O . SER B 1 32 ? 15.726 -9.528 -7.272 1.00 17.55 29 SER B O 1
ATOM 3039 N N . ASN B 1 33 ? 13.823 -9.062 -6.159 1.00 17.91 30 ASN B N 1
ATOM 3040 C CA . ASN B 1 33 ? 13.067 -10.171 -6.719 1.00 20.22 30 ASN B CA 1
ATOM 3041 C C . ASN B 1 33 ? 12.409 -9.739 -8.031 1.00 17.87 30 ASN B C 1
ATOM 3042 O O . ASN B 1 33 ? 11.313 -9.172 -8.035 1.00 20.01 30 ASN B O 1
ATOM 3053 N N . GLU B 1 34 ? 13.103 -9.994 -9.134 1.00 17.34 31 GLU B N 1
ATOM 3054 C CA . GLU B 1 34 ? 12.673 -9.548 -10.453 1.00 20.12 31 GLU B CA 1
ATOM 3055 C C . GLU B 1 34 ? 12.233 -8.075 -10.459 1.00 19.39 31 GLU B C 1
ATOM 3056 O O . GLU B 1 34 ? 11.240 -7.712 -11.088 1.00 20.67 31 GLU B O 1
ATOM 3068 N N . GLY B 1 35 ? 12.981 -7.228 -9.754 1.00 20.17 32 GLY B N 1
ATOM 3069 C CA . GLY B 1 35 ? 12.711 -5.798 -9.717 1.00 20.83 32 GLY B CA 1
ATOM 3070 C C . GLY B 1 35 ? 11.836 -5.340 -8.564 1.00 20.84 32 GLY B C 1
ATOM 3071 O O . GLY B 1 35 ? 11.481 -4.168 -8.489 1.00 19.51 32 GLY B O 1
ATOM 3075 N N . LYS B 1 36 ? 11.496 -6.262 -7.664 1.00 15.36 33 LYS B N 1
ATOM 3076 C CA . LYS B 1 36 ? 10.577 -5.986 -6.573 1.00 19.15 33 LYS B CA 1
ATOM 3077 C C . LYS B 1 36 ? 11.252 -6.167 -5.225 1.00 17.61 33 LYS B C 1
ATOM 3078 O O . LYS B 1 36 ? 12.152 -6.997 -5.064 1.00 15.97 33 LYS B O 1
ATOM 3097 N N . LEU B 1 37 ? 10.800 -5.412 -4.235 1.00 17.15 34 LEU B N 1
ATOM 3098 C CA . L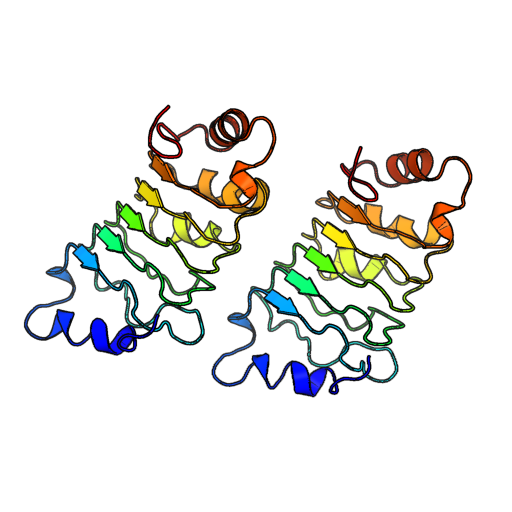EU B 1 37 ? 11.248 -5.665 -2.878 1.00 17.28 34 LEU B CA 1
ATOM 3099 C C . LEU B 1 37 ? 10.755 -7.022 -2.402 1.00 19.22 34 LEU B C 1
ATOM 3100 O O . LEU B 1 37 ? 9.655 -7.447 -2.750 1.00 20.74 34 LEU B O 1
ATOM 3116 N N . GLU B 1 38 ? 11.588 -7.708 -1.624 1.00 17.47 35 GLU B N 1
ATOM 3117 C CA . GLU B 1 38 ? 11.201 -8.947 -0.965 1.00 21.66 35 GLU B CA 1
ATOM 3118 C C . GLU B 1 38 ? 11.751 -9.006 0.457 1.00 24.69 35 GLU B C 1
ATOM 3119 O O . GLU B 1 38 ? 12.827 -8.485 0.737 1.00 23.58 35 GLU B O 1
ATOM 3131 N N . GLY B 1 39 ? 10.994 -9.624 1.354 1.00 23.73 36 GLY B N 1
ATOM 3132 C CA . GLY B 1 39 ? 11.467 -9.874 2.710 1.00 26.31 36 GLY B CA 1
ATOM 3133 C C . GLY B 1 39 ? 11.167 -8.774 3.708 1.00 21.24 36 GLY B C 1
ATOM 3134 O O . GLY B 1 39 ? 11.419 -8.929 4.906 1.00 20.30 36 GLY B O 1
ATOM 3138 N N . LEU B 1 40 ? 10.651 -7.652 3.225 1.00 19.90 37 LEU B N 1
ATOM 3139 C CA . LEU B 1 40 ? 10.276 -6.538 4.084 1.00 23.56 37 LEU B CA 1
ATOM 3140 C C . LEU B 1 40 ? 8.816 -6.650 4.441 1.00 27.71 37 LEU B C 1
ATOM 3141 O O . LEU B 1 40 ? 7.982 -6.748 3.553 1.00 29.29 37 LEU B O 1
ATOM 3157 N N . THR B 1 41 ? 8.513 -6.624 5.734 1.00 21.96 38 THR B N 1
ATOM 3158 C CA . THR B 1 41 ? 7.146 -6.757 6.215 1.00 23.42 38 THR B CA 1
ATOM 3159 C C . THR B 1 41 ? 6.816 -5.666 7.225 1.00 26.69 38 THR B C 1
ATOM 3160 O O . THR B 1 41 ? 7.681 -4.871 7.605 1.00 23.47 38 THR B O 1
ATOM 3171 N N . ASP B 1 42 ? 5.565 -5.640 7.671 1.00 25.57 39 ASP B N 1
ATOM 3172 C CA . ASP B 1 42 ? 5.100 -4.612 8.589 1.00 31.76 39 ASP B CA 1
ATOM 3173 C C . ASP B 1 42 ? 5.551 -4.913 10.007 1.00 25.19 39 ASP B C 1
ATOM 3174 O O . ASP B 1 42 ? 5.281 -4.133 10.927 1.00 24.74 39 ASP B O 1
ATOM 3183 N N . GLU B 1 43 ? 6.236 -6.042 10.183 1.00 24.29 40 GLU B N 1
ATOM 3184 C CA . GLU B 1 43 ? 6.879 -6.354 11.458 1.00 26.86 40 GLU B CA 1
ATOM 3185 C C . GLU B 1 43 ? 8.001 -5.371 11.802 1.00 22.79 40 GLU B C 1
ATOM 3186 O O . GLU B 1 43 ? 8.398 -5.270 12.966 1.00 20.62 40 GLU B O 1
ATOM 3198 N N . PHE B 1 44 ? 8.522 -4.677 10.795 1.00 21.59 41 PHE B N 1
ATOM 3199 C CA . PHE B 1 44 ? 9.591 -3.692 10.988 1.00 17.89 41 PHE B CA 1
ATOM 3200 C C . PHE B 1 44 ? 9.044 -2.348 11.486 1.00 23.32 41 PHE B C 1
ATOM 3201 O O . PHE B 1 44 ? 9.230 -1.303 10.848 1.00 21.72 41 PHE B O 1
ATOM 3218 N N . GLU B 1 45 ? 8.394 -2.391 12.645 1.00 22.11 42 GLU B N 1
ATOM 3219 C CA . GLU B 1 45 ? 7.651 -1.255 13.177 1.00 27.77 42 GLU B CA 1
ATOM 3220 C C . GLU B 1 45 ? 8.533 -0.119 13.688 1.00 24.21 42 GLU B C 1
ATOM 3221 O O . GLU B 1 45 ? 8.039 0.980 13.931 1.00 25.16 42 GLU B O 1
ATOM 3233 N N . GLU B 1 46 ? 9.824 -0.386 13.863 1.00 20.42 43 GLU B N 1
ATOM 3234 C CA . GLU B 1 46 ? 10.748 0.615 14.386 1.00 20.79 43 GLU B CA 1
ATOM 3235 C C . GLU B 1 46 ? 11.734 1.085 13.332 1.00 17.33 43 GLU B C 1
ATOM 3236 O O . GLU B 1 46 ? 12.601 1.924 13.600 1.00 19.10 43 GLU B O 1
ATOM 3248 N N . LEU B 1 47 ? 11.596 0.573 12.115 1.00 16.89 44 LEU B N 1
ATOM 3249 C CA . LEU B 1 47 ? 12.560 0.913 11.067 1.00 18.58 44 LEU B CA 1
ATOM 3250 C C . LEU B 1 47 ? 12.461 2.401 10.697 1.00 18.30 44 LEU B C 1
ATOM 3251 O O . LEU B 1 47 ? 11.395 2.868 10.298 1.00 15.66 44 LEU B O 1
ATOM 3267 N N . GLU B 1 48 ? 13.553 3.153 10.864 1.00 15.69 45 GLU B N 1
ATOM 3268 C CA . GLU B 1 48 ? 13.541 4.590 10.547 1.00 16.27 45 GLU B CA 1
ATOM 3269 C C . GLU B 1 48 ? 14.373 4.962 9.304 1.00 13.25 45 GLU B C 1
ATOM 3270 O O . GLU B 1 48 ? 14.155 6.020 8.695 1.00 14.61 45 GLU B O 1
ATOM 3282 N N . PHE B 1 49 ? 15.310 4.091 8.924 1.00 12.95 46 PHE B N 1
ATOM 3283 C CA . PHE B 1 49 ? 16.141 4.292 7.751 1.00 15.82 46 PHE B CA 1
ATOM 3284 C C . PHE B 1 49 ? 16.204 3.004 6.950 1.00 15.09 46 PHE B C 1
ATOM 3285 O O . PHE B 1 49 ? 16.545 1.946 7.486 1.00 15.38 46 PHE B O 1
ATOM 3302 N N . LEU B 1 50 ? 15.869 3.106 5.664 1.00 11.12 47 LEU B N 1
ATOM 3303 C CA . LEU B 1 50 ? 15.953 1.986 4.742 1.00 11.09 47 LEU B CA 1
ATOM 3304 C C . LEU B 1 50 ? 16.709 2.400 3.497 1.00 11.05 47 LEU B C 1
ATOM 3305 O O . LEU B 1 50 ? 16.351 3.382 2.837 1.00 11.99 47 LEU B O 1
ATOM 3321 N N . SER B 1 51 ? 17.735 1.627 3.155 1.00 11.69 48 SER B N 1
ATOM 3322 C CA . SER B 1 51 ? 18.509 1.884 1.954 1.00 14.16 48 SER B CA 1
ATOM 3323 C C . SER B 1 51 ? 18.432 0.683 1.023 1.00 14.51 48 SER B C 1
ATOM 3324 O O . SER B 1 51 ? 18.738 -0.433 1.435 1.00 14.32 48 SER B O 1
ATOM 3332 N N . THR B 1 52 ? 17.999 0.905 -0.217 1.00 11.33 49 THR B N 1
ATOM 3333 C CA . THR B 1 52 ? 17.986 -0.163 -1.222 1.00 12.40 49 THR B CA 1
ATOM 3334 C C . THR B 1 52 ? 18.627 0.352 -2.508 1.00 13.94 49 THR B C 1
ATOM 3335 O O . THR B 1 52 ? 18.019 0.329 -3.585 1.00 15.16 49 THR B O 1
ATOM 3346 N N . ILE B 1 53 ? 19.863 0.824 -2.384 1.00 11.11 50 ILE B N 1
ATOM 3347 C CA . ILE B 1 53 ? 20.604 1.370 -3.516 1.00 10.02 50 ILE B CA 1
ATOM 3348 C C . ILE B 1 53 ? 21.093 0.236 -4.414 1.00 11.45 50 ILE B C 1
ATOM 3349 O O . ILE B 1 53 ? 21.618 -0.753 -3.933 1.00 13.34 50 ILE B O 1
ATOM 3365 N N . ASN B 1 54 ? 20.930 0.400 -5.726 1.00 11.38 51 ASN B N 1
ATOM 3366 C CA . ASN B 1 54 ? 21.486 -0.526 -6.711 1.00 11.01 51 ASN B CA 1
ATOM 3367 C C . ASN B 1 54 ? 21.054 -1.963 -6.487 1.00 12.44 51 ASN B C 1
ATOM 3368 O O . ASN B 1 54 ? 21.883 -2.875 -6.418 1.00 12.76 51 ASN B O 1
ATOM 3379 N N . VAL B 1 55 ? 19.751 -2.171 -6.364 1.00 13.52 52 VAL B N 1
ATOM 3380 C CA . VAL B 1 55 ? 19.208 -3.527 -6.236 1.00 15.06 52 VAL B CA 1
ATOM 3381 C C . VAL B 1 55 ? 18.404 -3.997 -7.440 1.00 18.46 52 VAL B C 1
ATOM 3382 O O . VAL B 1 55 ? 17.778 -5.055 -7.390 1.00 15.18 52 VAL B O 1
ATOM 3395 N N . GLY B 1 56 ? 18.442 -3.241 -8.536 1.00 13.98 53 GLY B N 1
ATOM 3396 C CA . GLY B 1 56 ? 17.721 -3.637 -9.728 1.00 13.84 53 GLY B CA 1
ATOM 3397 C C . GLY B 1 56 ? 16.235 -3.347 -9.616 1.00 16.69 53 GLY B C 1
ATOM 3398 O O . GLY B 1 56 ? 15.422 -3.950 -10.314 1.00 18.47 53 GLY B O 1
ATOM 3402 N N . LEU B 1 57 ? 15.875 -2.410 -8.749 1.00 14.82 54 LEU B N 1
ATOM 3403 C CA . LEU B 1 57 ? 14.472 -2.146 -8.485 1.00 14.40 54 LEU B CA 1
ATOM 3404 C C . LEU B 1 57 ? 13.759 -1.468 -9.661 1.00 15.31 54 LEU B C 1
ATOM 3405 O O . LEU B 1 57 ? 14.265 -0.525 -10.252 1.00 16.63 54 LEU B O 1
ATOM 3421 N N . THR B 1 58 ? 12.574 -1.962 -9.985 1.00 16.48 55 THR B N 1
ATOM 3422 C CA . THR B 1 58 ? 11.755 -1.328 -10.993 1.00 13.03 55 THR B CA 1
ATOM 3423 C C . THR B 1 58 ? 10.409 -0.900 -10.429 1.00 19.44 55 THR B C 1
ATOM 3424 O O . THR B 1 58 ? 9.680 -0.135 -11.063 1.00 21.66 55 THR B O 1
ATOM 3435 N N . SER B 1 59 ? 10.082 -1.397 -9.243 1.00 19.48 56 SER B N 1
ATOM 3436 C CA . SER B 1 59 ? 8.801 -1.117 -8.611 1.00 20.52 56 SER B CA 1
ATOM 3437 C C . SER B 1 59 ? 8.916 -1.076 -7.102 1.00 21.78 56 SER B C 1
ATOM 3438 O O . SER B 1 59 ? 9.609 -1.904 -6.518 1.00 24.01 56 SER B O 1
ATOM 3446 N N . ILE B 1 60 ? 8.229 -0.123 -6.472 1.00 21.58 57 ILE B N 1
ATOM 3447 C CA . ILE B 1 60 ? 8.183 -0.054 -5.013 1.00 20.91 57 ILE B CA 1
ATOM 3448 C C . ILE B 1 60 ? 6.815 -0.486 -4.490 1.00 23.88 57 ILE B C 1
ATOM 3449 O O . ILE B 1 60 ? 6.472 -0.233 -3.348 1.00 22.55 57 ILE B O 1
ATOM 3465 N N . ALA B 1 61 ? 6.048 -1.178 -5.321 1.00 21.07 58 ALA B N 1
ATOM 3466 C CA . ALA B 1 61 ? 4.702 -1.593 -4.944 1.00 25.34 58 ALA B CA 1
ATOM 3467 C C . ALA B 1 61 ? 4.678 -2.578 -3.758 1.00 28.95 58 ALA B C 1
ATOM 3468 O O . ALA B 1 61 ? 3.675 -2.674 -3.047 1.00 31.55 58 ALA B O 1
ATOM 3475 N N . ASN B 1 62 ? 5.779 -3.294 -3.530 1.00 25.76 59 ASN B N 1
ATOM 3476 C CA . ASN B 1 62 ? 5.826 -4.283 -2.453 1.00 22.18 59 ASN B CA 1
ATOM 3477 C C . ASN B 1 62 ? 6.354 -3.753 -1.126 1.00 25.75 59 ASN B C 1
ATOM 3478 O O . ASN B 1 62 ? 6.639 -4.530 -0.218 1.00 27.50 59 ASN B O 1
ATOM 3489 N N . LEU B 1 63 ? 6.520 -2.441 -1.024 1.00 22.30 60 LEU B N 1
ATOM 3490 C CA . LEU B 1 63 ? 6.890 -1.814 0.238 1.00 23.23 60 LEU B CA 1
ATOM 3491 C C . LEU B 1 63 ? 5.791 -2.036 1.257 1.00 20.85 60 LEU B C 1
ATOM 3492 O O . LEU B 1 63 ? 4.631 -1.808 0.954 1.00 24.33 60 LEU B O 1
ATOM 3508 N N . PRO B 1 64 ? 6.142 -2.474 2.476 1.00 19.07 61 PRO B N 1
ATOM 3509 C CA . PRO B 1 64 ? 5.098 -2.637 3.480 1.00 17.97 61 PRO B CA 1
ATOM 3510 C C . PRO B 1 64 ? 4.810 -1.341 4.211 1.00 20.49 61 PRO B C 1
ATOM 3511 O O . PRO B 1 64 ? 5.513 -0.357 4.016 1.00 19.56 61 PRO B O 1
ATOM 3522 N N . LYS B 1 65 ? 3.790 -1.353 5.054 1.00 20.82 62 LYS B N 1
ATOM 3523 C CA . LYS B 1 65 ? 3.519 -0.233 5.944 1.00 22.90 62 LYS B CA 1
ATOM 3524 C C . LYS B 1 65 ? 4.650 -0.093 6.950 1.00 23.12 62 LYS B C 1
ATOM 3525 O O . LYS B 1 65 ? 4.972 -1.034 7.684 1.00 24.00 62 LYS B O 1
ATOM 3544 N N . LEU B 1 66 ? 5.261 1.087 6.958 1.00 19.07 63 LEU B N 1
ATOM 3545 C CA . LEU B 1 66 ? 6.389 1.393 7.831 1.00 24.66 63 LEU B CA 1
ATOM 3546 C C . LEU B 1 66 ? 6.161 2.771 8.427 1.00 19.63 63 LEU B C 1
ATOM 3547 O O . LEU B 1 66 ? 6.645 3.778 7.908 1.00 18.91 63 LEU B O 1
ATOM 3563 N N . ASN B 1 67 ? 5.417 2.829 9.523 1.00 22.99 64 ASN B N 1
ATOM 3564 C CA . ASN B 1 67 ? 4.968 4.113 10.044 1.00 25.00 64 ASN B CA 1
ATOM 3565 C C . ASN B 1 67 ? 6.062 4.952 10.680 1.00 19.98 64 ASN B C 1
ATOM 3566 O O . ASN B 1 67 ? 5.862 6.142 10.916 1.00 24.67 64 ASN B O 1
ATOM 3577 N N . LYS B 1 68 ? 7.203 4.336 10.972 1.00 17.46 65 LYS B N 1
ATOM 3578 C CA . LYS B 1 68 ? 8.298 5.040 11.638 1.00 18.80 65 LYS B CA 1
ATOM 3579 C C . LYS B 1 68 ? 9.389 5.420 10.658 1.00 19.81 65 LYS B C 1
ATOM 3580 O O . LYS B 1 68 ? 10.352 6.089 11.013 1.00 19.92 65 LYS B O 1
ATOM 3599 N N . LEU B 1 69 ? 9.235 5.016 9.403 1.00 19.65 66 LEU B N 1
ATOM 3600 C CA . LEU B 1 69 ? 10.258 5.297 8.403 1.00 17.19 66 LEU B CA 1
ATOM 3601 C C . LEU B 1 69 ? 10.385 6.786 8.100 1.00 15.01 66 LEU B C 1
ATOM 3602 O O . LEU B 1 69 ? 9.400 7.444 7.738 1.00 18.38 66 LEU B O 1
ATOM 3618 N N . LYS B 1 70 ? 11.608 7.316 8.240 1.00 12.87 67 LYS B N 1
ATOM 3619 C CA . LYS B 1 70 ? 11.867 8.732 8.020 1.00 16.64 67 LYS B CA 1
ATOM 3620 C C . LYS B 1 70 ? 12.713 8.974 6.790 1.00 12.83 67 LYS B C 1
ATOM 3621 O O . LYS B 1 70 ? 12.533 9.990 6.120 1.00 16.19 67 LYS B O 1
ATOM 3640 N N . LYS B 1 71 ? 13.609 8.037 6.491 1.00 12.42 68 LYS B N 1
ATOM 3641 C CA . LYS B 1 71 ? 14.552 8.197 5.398 1.00 14.04 68 LYS B CA 1
ATOM 3642 C C . LYS B 1 71 ? 14.585 6.960 4.522 1.00 14.13 68 LYS B C 1
ATOM 3643 O O . LYS B 1 71 ? 14.784 5.854 5.003 1.00 14.43 68 LYS B O 1
ATOM 3662 N N . LEU B 1 72 ? 14.396 7.171 3.218 1.00 11.99 69 LEU B N 1
ATOM 3663 C CA . LEU B 1 72 ? 14.341 6.089 2.245 1.00 12.62 69 LEU B CA 1
ATOM 3664 C C . LEU B 1 72 ? 15.260 6.409 1.075 1.00 11.64 69 LEU B C 1
ATOM 3665 O O . LEU B 1 72 ? 15.101 7.435 0.417 1.00 12.99 69 LEU B O 1
ATOM 3681 N N . GLU B 1 73 ? 16.244 5.537 0.850 1.00 13.39 70 GLU B N 1
ATOM 3682 C CA . GLU B 1 73 ? 17.206 5.706 -0.234 1.00 12.75 70 GLU B CA 1
ATOM 3683 C C . GLU B 1 73 ? 16.972 4.645 -1.293 1.00 13.89 70 GLU B C 1
ATOM 3684 O O . GLU B 1 73 ? 17.150 3.445 -1.045 1.00 13.96 70 GLU B O 1
ATOM 3696 N N . LEU B 1 74 ? 16.570 5.119 -2.469 1.00 12.25 71 LEU B N 1
ATOM 3697 C CA . LEU B 1 74 ? 16.255 4.275 -3.619 1.00 16.90 71 LEU B CA 1
ATOM 3698 C C . LEU B 1 74 ? 17.181 4.533 -4.798 1.00 12.83 71 LEU B C 1
ATOM 3699 O O . LEU B 1 74 ? 16.854 4.170 -5.933 1.00 15.00 71 LEU B O 1
ATOM 3715 N N . SER B 1 75 ? 18.306 5.183 -4.547 1.00 13.48 72 SER B N 1
ATOM 3716 C CA . SER B 1 75 ? 19.238 5.558 -5.608 1.00 15.70 72 SER B CA 1
ATOM 3717 C C . SER B 1 75 ? 19.703 4.415 -6.518 1.00 15.37 72 SER B C 1
ATOM 3718 O O . SER B 1 75 ? 19.808 3.267 -6.104 1.00 14.48 72 SER B O 1
ATOM 3726 N N . ASP B 1 76 ? 19.983 4.752 -7.772 1.00 13.01 73 ASP B N 1
ATOM 3727 C CA . ASP B 1 76 ? 20.678 3.852 -8.687 1.00 11.89 73 ASP B CA 1
ATOM 3728 C C . ASP B 1 76 ? 19.885 2.577 -8.959 1.00 16.28 73 ASP B C 1
ATOM 3729 O O . ASP B 1 76 ? 20.426 1.479 -9.060 1.00 18.43 73 ASP B O 1
ATOM 3738 N N . ASN B 1 77 ? 18.585 2.769 -9.118 1.00 12.74 74 ASN B N 1
ATOM 3739 C CA . ASN B 1 77 ? 17.684 1.728 -9.583 1.00 12.19 74 ASN B CA 1
ATOM 3740 C C . ASN B 1 77 ? 17.030 2.199 -10.875 1.00 15.31 74 ASN B C 1
ATOM 3741 O O . ASN B 1 77 ? 17.537 3.101 -11.533 1.00 19.19 74 ASN B O 1
ATOM 3752 N N . ARG B 1 78 ? 15.923 1.578 -11.247 1.00 13.02 75 ARG B N 1
ATOM 3753 C CA . ARG B 1 78 ? 15.237 1.906 -12.494 1.00 15.61 75 ARG B CA 1
ATOM 3754 C C . ARG B 1 78 ? 13.784 2.191 -12.187 1.00 16.33 75 ARG B C 1
ATOM 3755 O O . ARG B 1 78 ? 12.879 1.796 -12.926 1.00 20.19 75 ARG B O 1
ATOM 3776 N N . VAL B 1 79 ? 13.558 2.875 -11.079 1.00 16.50 76 VAL B N 1
ATOM 3777 C CA . VAL B 1 79 ? 12.209 3.243 -10.696 1.00 15.60 76 VAL B CA 1
ATOM 3778 C C . VAL B 1 79 ? 11.773 4.331 -11.657 1.00 19.85 76 VAL B C 1
ATOM 3779 O O . VAL B 1 79 ? 12.515 5.285 -11.879 1.00 18.44 76 VAL B O 1
ATOM 3792 N N . SER B 1 80 ? 10.576 4.189 -12.225 1.00 20.06 77 SER B N 1
ATOM 3793 C CA . SER B 1 80 ? 10.094 5.116 -13.250 1.00 21.54 77 SER B CA 1
ATOM 3794 C C . SER B 1 80 ? 8.713 5.687 -12.967 1.00 23.31 77 SER B C 1
ATOM 3795 O O . SER B 1 80 ? 8.185 6.470 -13.763 1.00 22.22 77 SER B O 1
ATOM 3803 N N . GLY B 1 81 ? 8.107 5.271 -11.866 1.00 19.32 78 GLY B N 1
ATOM 3804 C CA . GLY B 1 81 ? 6.779 5.729 -11.515 1.00 22.68 78 GLY B CA 1
ATOM 3805 C C . GLY B 1 81 ? 6.280 4.984 -10.297 1.00 23.53 78 GLY B C 1
ATOM 3806 O O . GLY B 1 81 ? 7.073 4.437 -9.538 1.00 22.23 78 GLY B O 1
ATOM 3810 N N . GLY B 1 82 ? 4.968 4.968 -10.110 1.00 19.92 79 GLY B N 1
ATOM 3811 C CA . GLY B 1 82 ? 4.354 4.291 -8.986 1.00 18.18 79 GLY B CA 1
ATOM 3812 C C . GLY B 1 82 ? 4.662 4.899 -7.629 1.00 23.71 79 GLY B C 1
ATOM 3813 O O . GLY B 1 82 ? 4.558 4.213 -6.617 1.00 24.24 79 GLY B O 1
ATOM 3817 N N . LEU B 1 83 ? 5.015 6.182 -7.581 1.00 21.13 80 LEU B N 1
ATOM 3818 C CA . LEU B 1 83 ? 5.440 6.779 -6.312 1.00 21.12 80 LEU B CA 1
ATOM 3819 C C . LEU B 1 83 ? 4.289 7.117 -5.384 1.00 24.08 80 LEU B C 1
ATOM 3820 O O . LEU B 1 83 ? 4.519 7.546 -4.258 1.00 19.23 80 LEU B O 1
ATOM 3836 N N . GLU B 1 84 ? 3.061 6.954 -5.857 1.00 23.09 81 GLU B N 1
ATOM 3837 C CA . GLU B 1 84 ? 1.893 7.161 -5.012 1.00 25.25 81 GLU B CA 1
ATOM 3838 C C . GLU B 1 84 ? 1.883 6.226 -3.792 1.00 23.22 81 GLU B C 1
ATOM 3839 O O . GLU B 1 84 ? 1.262 6.537 -2.769 1.00 23.54 81 GLU B O 1
ATOM 3851 N N . VAL B 1 85 ? 2.582 5.099 -3.898 1.00 21.69 82 VAL B N 1
ATOM 3852 C CA . VAL B 1 85 ? 2.645 4.101 -2.825 1.00 20.36 82 VAL B CA 1
ATOM 3853 C C . VAL B 1 85 ? 3.231 4.680 -1.537 1.00 22.51 82 VAL B C 1
ATOM 3854 O O . VAL B 1 85 ? 2.832 4.296 -0.430 1.00 25.65 82 VAL B O 1
ATOM 3867 N N . LEU B 1 86 ? 4.182 5.599 -1.682 1.00 22.66 83 LEU B N 1
ATOM 3868 C CA . LEU B 1 86 ? 4.915 6.109 -0.529 1.00 21.19 83 LEU B CA 1
ATOM 3869 C C . LEU B 1 86 ? 4.001 6.784 0.484 1.00 20.80 83 LEU B C 1
ATOM 3870 O O . LEU B 1 86 ? 4.118 6.556 1.689 1.00 20.67 83 LEU B O 1
ATOM 3886 N N . ALA B 1 87 ? 3.079 7.612 0.005 1.00 20.59 84 ALA B N 1
ATOM 3887 C CA . ALA B 1 87 ? 2.159 8.291 0.898 1.00 21.43 84 ALA B CA 1
ATOM 3888 C C . ALA B 1 87 ? 1.272 7.305 1.657 1.00 24.21 84 ALA B C 1
ATOM 3889 O O . ALA B 1 87 ? 0.774 7.609 2.744 1.00 30.26 84 ALA B O 1
ATOM 3896 N N . GLU B 1 88 ? 1.048 6.132 1.075 1.00 22.61 85 GLU B N 1
ATOM 3897 C CA . GLU B 1 88 ? 0.213 5.121 1.715 1.00 35.40 85 GLU B CA 1
ATOM 3898 C C . GLU B 1 88 ? 0.984 4.290 2.743 1.00 30.74 85 GLU B C 1
ATOM 3899 O O . GLU B 1 88 ? 0.441 3.918 3.780 1.00 33.97 85 GLU B O 1
ATOM 3911 N N . LYS B 1 89 ? 2.249 4.008 2.455 1.00 21.36 86 LYS B N 1
ATOM 3912 C CA . LYS B 1 89 ? 3.016 3.049 3.240 1.00 18.88 86 LYS B CA 1
ATOM 3913 C C . LYS B 1 89 ? 3.946 3.712 4.240 1.00 22.29 86 LYS B C 1
ATOM 3914 O O . LYS B 1 89 ? 4.117 3.193 5.346 1.00 22.24 86 LYS B O 1
ATOM 3933 N N . CYS B 1 90 ? 4.544 4.837 3.853 1.00 24.58 87 CYS B N 1
ATOM 3934 C CA A CYS B 1 90 ? 5.451 5.560 4.750 0.64 21.45 87 CYS B CA 1
ATOM 3935 C CA B CYS B 1 90 ? 5.466 5.567 4.715 0.36 22.55 87 CYS B CA 1
ATOM 3936 C C . CYS B 1 90 ? 5.073 7.038 4.801 1.00 21.24 87 CYS B C 1
ATOM 3937 O O . CYS B 1 90 ? 5.794 7.916 4.315 1.00 21.04 87 CYS B O 1
ATOM 3952 N N . PRO B 1 91 ? 3.932 7.326 5.433 1.00 19.07 88 PRO B N 1
ATOM 3953 C CA . PRO B 1 91 ? 3.384 8.684 5.474 1.00 22.66 88 PRO B CA 1
ATOM 3954 C C . PRO B 1 91 ? 4.210 9.688 6.276 1.00 22.74 88 PRO B C 1
ATOM 3955 O O . PRO B 1 91 ? 4.011 10.893 6.110 1.00 22.42 88 PRO B O 1
ATOM 3966 N N . ASN B 1 92 ? 5.120 9.208 7.118 1.00 18.94 89 ASN B N 1
ATOM 3967 C CA . ASN B 1 92 ? 5.934 10.095 7.936 1.00 20.27 89 ASN B CA 1
ATOM 3968 C C . ASN B 1 92 ? 7.329 10.291 7.363 1.00 20.60 89 ASN B C 1
ATOM 3969 O O . ASN B 1 92 ? 8.207 10.845 8.012 1.00 20.90 89 ASN B O 1
ATOM 3980 N N . LEU B 1 93 ? 7.522 9.858 6.123 1.00 16.57 90 LEU B N 1
ATOM 3981 C CA . LEU B 1 93 ? 8.802 10.044 5.453 1.00 13.02 90 LEU B CA 1
ATOM 3982 C C . LEU B 1 93 ? 9.200 11.511 5.400 1.00 15.79 90 LEU B C 1
ATOM 3983 O O . LEU B 1 93 ? 8.389 12.366 5.016 1.00 15.20 90 LEU B O 1
ATOM 3999 N N . THR B 1 94 ? 10.446 11.803 5.757 1.00 14.18 91 THR B N 1
ATOM 4000 C CA . THR B 1 94 ? 10.976 13.160 5.658 1.00 17.84 91 THR B CA 1
ATOM 4001 C C . THR B 1 94 ? 12.091 13.337 4.620 1.00 16.99 91 THR B C 1
ATOM 4002 O O . THR B 1 94 ? 12.299 14.448 4.137 1.00 15.52 91 THR B O 1
ATOM 4013 N N . HIS B 1 95 ? 12.802 12.260 4.276 1.00 11.93 92 HIS B N 1
ATOM 4014 C CA . HIS B 1 95 ? 13.923 12.311 3.340 1.00 12.83 92 HIS B CA 1
ATOM 4015 C C . HIS B 1 95 ? 13.799 11.179 2.326 1.00 10.65 92 HIS B C 1
ATOM 4016 O O . HIS B 1 95 ? 13.701 10.009 2.698 1.00 12.09 92 HIS B O 1
ATOM 4029 N N . LEU B 1 96 ? 13.807 11.541 1.045 1.00 12.10 93 LEU B N 1
ATOM 4030 C CA . LEU B 1 96 ? 13.733 10.580 -0.047 1.00 11.37 93 LEU B CA 1
ATOM 4031 C C . LEU B 1 96 ? 14.841 10.821 -1.052 1.00 10.14 93 LEU B C 1
ATOM 4032 O O . LEU B 1 96 ? 14.973 11.933 -1.563 1.00 14.11 93 LEU B O 1
ATOM 4048 N N . ASN B 1 97 ? 15.607 9.780 -1.367 1.00 11.95 94 ASN B N 1
ATOM 4049 C CA . ASN B 1 97 ? 16.640 9.868 -2.388 1.00 12.30 94 ASN B CA 1
ATOM 4050 C C . ASN B 1 97 ? 16.287 8.994 -3.572 1.00 11.27 94 ASN B C 1
ATOM 4051 O O . ASN B 1 97 ? 16.264 7.782 -3.469 1.00 13.07 94 ASN B O 1
ATOM 4062 N N . LEU B 1 98 ? 15.983 9.627 -4.704 1.00 9.13 95 LEU B N 1
ATOM 4063 C CA . LEU B 1 98 ? 15.655 8.928 -5.942 1.00 13.06 95 LEU B CA 1
ATOM 4064 C C . LEU B 1 98 ? 16.734 9.118 -7.014 1.00 11.72 95 LEU B C 1
ATOM 4065 O O . LEU B 1 98 ? 16.491 8.868 -8.202 1.00 13.53 95 LEU B O 1
ATOM 4081 N N . SER B 1 99 ? 17.913 9.569 -6.611 1.00 12.04 96 SER B N 1
ATOM 4082 C CA . SER B 1 99 ? 18.989 9.855 -7.560 1.00 13.66 96 SER B CA 1
ATOM 4083 C C . SER B 1 99 ? 19.251 8.671 -8.477 1.00 13.10 96 SER B C 1
ATOM 4084 O O . SER B 1 99 ? 19.219 7.510 -8.034 1.00 14.60 96 SER B O 1
ATOM 4092 N N . GLY B 1 100 ? 19.497 8.959 -9.749 1.00 13.10 97 GLY B N 1
ATOM 4093 C CA . GLY B 1 100 ? 19.925 7.922 -10.668 1.00 15.93 97 GLY B CA 1
ATOM 4094 C C . GLY B 1 100 ? 18.852 6.923 -11.069 1.00 21.10 97 GLY B C 1
ATOM 4095 O O . GLY B 1 100 ? 19.164 5.810 -11.482 1.00 30.96 97 GLY B O 1
ATOM 4099 N N . ASN B 1 101 ? 17.595 7.318 -10.949 1.00 15.61 98 ASN B N 1
ATOM 4100 C CA . ASN B 1 101 ? 16.481 6.501 -11.405 1.00 14.87 98 ASN B CA 1
ATOM 4101 C C . ASN B 1 101 ? 15.923 7.090 -12.692 1.00 17.09 98 ASN B C 1
ATOM 4102 O O . ASN B 1 101 ? 16.442 8.074 -13.190 1.00 22.42 98 ASN B O 1
ATOM 4113 N N . LYS B 1 102 ? 14.846 6.496 -13.191 1.00 13.47 99 LYS B N 1
ATOM 4114 C CA . LYS B 1 102 ? 14.280 6.835 -14.489 1.00 17.36 99 LYS B CA 1
ATOM 4115 C C . LYS B 1 102 ? 13.174 7.857 -14.288 1.00 17.59 99 LYS B C 1
ATOM 4116 O O . LYS B 1 102 ? 12.008 7.585 -14.553 1.00 22.20 99 LYS B O 1
ATOM 4135 N N . ILE B 1 103 ? 13.543 9.015 -13.748 1.00 19.58 100 ILE B N 1
ATOM 4136 C CA . ILE B 1 103 ? 12.598 10.090 -13.470 1.00 18.28 100 ILE B CA 1
ATOM 4137 C C . ILE B 1 103 ? 12.808 11.182 -14.505 1.00 18.89 100 ILE B C 1
ATOM 4138 O O . ILE B 1 103 ? 13.756 11.950 -14.405 1.00 19.59 100 ILE B O 1
ATOM 4154 N N . LYS B 1 104 ? 11.917 11.266 -15.483 1.00 17.73 101 LYS B N 1
ATOM 4155 C CA . LYS B 1 104 ? 12.150 12.094 -16.649 1.00 19.81 101 LYS B CA 1
ATOM 4156 C C . LYS B 1 104 ? 11.371 13.409 -16.645 1.00 18.61 101 LYS B C 1
ATOM 4157 O O . LYS B 1 104 ? 11.748 14.353 -17.350 1.00 28.08 101 LYS B O 1
ATOM 4176 N N . ASP B 1 105 ? 10.250 13.456 -15.933 1.00 18.60 102 ASP B N 1
ATOM 4177 C CA . ASP B 1 105 ? 9.402 14.639 -15.943 1.00 27.13 102 ASP B CA 1
ATOM 4178 C C . ASP B 1 105 ? 8.759 14.906 -14.597 1.00 20.69 102 ASP B C 1
ATOM 4179 O O . ASP B 1 105 ? 8.823 14.080 -13.684 1.00 20.46 102 ASP B O 1
ATOM 4188 N N . LEU B 1 106 ? 8.133 16.069 -14.480 1.00 18.77 103 LEU B N 1
ATOM 4189 C CA . LEU B 1 106 ? 7.571 16.502 -13.211 1.00 20.66 103 LEU B CA 1
ATOM 4190 C C . LEU B 1 106 ? 6.360 15.646 -12.819 1.00 20.01 103 LEU B C 1
ATOM 4191 O O . LEU B 1 106 ? 6.126 15.399 -11.634 1.00 21.39 103 LEU B O 1
ATOM 4207 N N . SER B 1 107 ? 5.616 15.163 -13.806 1.00 21.58 104 SER B N 1
ATOM 4208 C CA . SER B 1 107 ? 4.430 14.354 -13.518 1.00 22.51 104 SER B CA 1
ATOM 4209 C C . SER B 1 107 ? 4.794 13.089 -12.744 1.00 20.45 104 SER B C 1
ATOM 4210 O O . SER B 1 107 ? 4.004 12.581 -11.956 1.00 22.35 104 SER B O 1
ATOM 4218 N N . THR B 1 108 ? 6.002 12.586 -12.955 1.00 21.08 105 THR B N 1
ATOM 4219 C CA . THR B 1 108 ? 6.445 11.394 -12.245 1.00 19.53 105 THR B CA 1
ATOM 4220 C C . THR B 1 108 ? 6.540 11.642 -10.742 1.00 20.98 105 THR B C 1
ATOM 4221 O O . THR B 1 108 ? 6.231 10.746 -9.956 1.00 21.97 105 THR B O 1
ATOM 4232 N N . ILE B 1 109 ? 6.964 12.833 -10.326 1.00 20.47 106 ILE B N 1
ATOM 4233 C CA . ILE B 1 109 ? 7.123 13.086 -8.892 1.00 20.45 106 ILE B CA 1
ATOM 4234 C C . ILE B 1 109 ? 5.950 13.846 -8.270 1.00 22.78 106 ILE B C 1
ATOM 4235 O O . ILE B 1 109 ? 5.958 14.126 -7.069 1.00 20.60 106 ILE B O 1
ATOM 4251 N N . GLU B 1 110 ? 4.920 14.139 -9.053 1.00 20.99 107 GLU B N 1
ATOM 4252 C CA . GLU B 1 110 ? 3.728 14.791 -8.513 1.00 18.57 107 GLU B CA 1
ATOM 4253 C C . GLU B 1 110 ? 3.069 14.042 -7.334 1.00 22.96 107 GLU B C 1
ATOM 4254 O O . GLU B 1 110 ? 2.594 14.687 -6.407 1.00 22.29 107 GLU B O 1
ATOM 4266 N N . PRO B 1 111 ? 3.048 12.690 -7.350 1.00 19.68 108 PRO B N 1
ATOM 4267 C CA . PRO B 1 111 ? 2.486 11.974 -6.194 1.00 24.41 108 PRO B CA 1
ATOM 4268 C C . PRO B 1 111 ? 3.187 12.247 -4.869 1.00 21.66 108 PRO B C 1
ATOM 4269 O O . PRO B 1 111 ? 2.622 11.920 -3.830 1.00 21.70 108 PRO B O 1
ATOM 4280 N N . LEU B 1 112 ? 4.389 12.818 -4.889 1.00 19.73 109 LEU B N 1
ATOM 4281 C CA .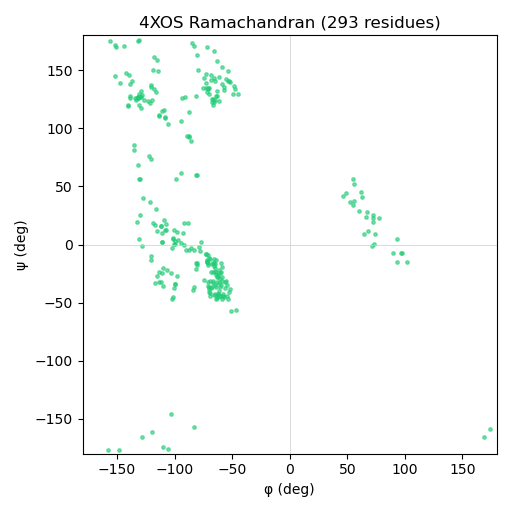 LEU B 1 112 ? 5.063 13.128 -3.641 1.00 19.75 109 LEU B CA 1
ATOM 4282 C C . LEU B 1 112 ? 4.419 14.312 -2.930 1.00 21.66 109 LEU B C 1
ATOM 4283 O O . LEU B 1 112 ? 4.744 14.592 -1.773 1.00 23.42 109 LEU B O 1
ATOM 4299 N N . LYS B 1 113 ? 3.488 14.990 -3.591 1.00 21.18 110 LYS B N 1
ATOM 4300 C CA . LYS B 1 113 ? 2.788 16.092 -2.948 1.00 20.46 110 LYS B CA 1
ATOM 4301 C C . LYS B 1 113 ? 1.939 15.563 -1.788 1.00 21.88 110 LYS B C 1
ATOM 4302 O O . LYS B 1 113 ? 1.584 16.322 -0.878 1.00 25.18 110 LYS B O 1
ATOM 4321 N N . LYS B 1 114 ? 1.659 14.258 -1.783 1.00 22.67 111 LYS B N 1
ATOM 4322 C CA . LYS B 1 114 ? 0.867 13.647 -0.711 1.00 25.89 111 LYS B CA 1
ATOM 4323 C C . LYS B 1 114 ? 1.697 13.231 0.511 1.00 25.03 111 LYS B C 1
ATOM 4324 O O . LYS B 1 114 ? 1.148 12.745 1.500 1.00 22.88 111 LYS B O 1
ATOM 4343 N N . LEU B 1 115 ? 3.013 13.409 0.445 1.00 20.35 112 LEU B N 1
ATOM 4344 C CA . LEU B 1 115 ? 3.871 13.136 1.600 1.00 19.28 112 LEU B CA 1
ATOM 4345 C C . LEU B 1 115 ? 4.003 14.386 2.462 1.00 21.56 112 LEU B C 1
ATOM 4346 O O . LEU B 1 115 ? 4.887 15.206 2.229 1.00 24.93 112 LEU B O 1
ATOM 4362 N N . GLU B 1 116 ? 3.139 14.511 3.474 1.00 22.74 113 GLU B N 1
ATOM 4363 C CA . GLU B 1 116 ? 2.978 15.770 4.198 1.00 28.52 113 GLU B CA 1
ATOM 4364 C C . GLU B 1 116 ? 4.241 16.207 4.926 1.00 27.85 113 GLU B C 1
ATOM 4365 O O . GLU B 1 116 ? 4.468 17.406 5.126 1.00 25.46 113 GLU B O 1
ATOM 4377 N N . ASN B 1 117 ? 5.065 15.239 5.312 1.00 21.95 114 ASN B N 1
ATOM 4378 C CA . ASN B 1 117 ? 6.243 15.524 6.125 1.00 19.24 114 ASN B CA 1
ATOM 4379 C C . ASN B 1 117 ? 7.542 15.550 5.333 1.00 16.50 114 ASN B C 1
ATOM 4380 O O . ASN B 1 117 ? 8.614 15.706 5.910 1.00 18.05 114 ASN B O 1
ATOM 4391 N N . LEU B 1 118 ? 7.451 15.409 4.012 1.00 20.32 115 LEU B N 1
ATOM 4392 C CA . LEU B 1 118 ? 8.654 15.371 3.193 1.00 17.09 115 LEU B CA 1
ATOM 4393 C C . LEU B 1 118 ? 9.387 16.704 3.276 1.00 19.29 115 LEU B C 1
ATOM 4394 O O . LEU B 1 118 ? 8.806 17.764 3.027 1.00 19.83 115 LEU B O 1
ATOM 4410 N N . LYS B 1 119 ? 10.670 16.628 3.596 1.00 17.03 116 LYS B N 1
ATOM 4411 C CA . LYS B 1 119 ? 11.491 17.815 3.821 1.00 18.03 116 LYS B CA 1
ATOM 4412 C C . LYS B 1 119 ? 12.613 17.925 2.812 1.00 15.55 116 LYS B C 1
ATOM 4413 O O . LYS B 1 119 ? 12.979 19.022 2.401 1.00 17.28 116 LYS B O 1
ATOM 4432 N N . SER B 1 120 ? 13.126 16.772 2.389 1.00 12.85 117 SER B N 1
ATOM 4433 C CA . SER B 1 120 ? 14.322 16.695 1.579 1.00 12.58 117 SER B CA 1
ATOM 4434 C C . SER B 1 120 ? 14.163 15.650 0.488 1.00 13.79 117 SER B C 1
ATOM 4435 O O . SER B 1 120 ? 13.814 14.513 0.776 1.00 13.88 117 SER B O 1
ATOM 4443 N N . LEU B 1 121 ? 14.400 16.074 -0.753 1.00 11.12 118 LEU B N 1
ATOM 4444 C CA . LEU B 1 121 ? 14.316 15.214 -1.924 1.00 10.34 118 LEU B CA 1
ATOM 4445 C C . LEU B 1 121 ? 15.570 15.335 -2.774 1.00 11.96 118 LEU B C 1
ATOM 4446 O O . LEU B 1 121 ? 15.992 16.445 -3.089 1.00 12.25 118 LEU B O 1
ATOM 4462 N N . ASP B 1 122 ? 16.137 14.192 -3.170 1.00 12.47 119 ASP B N 1
ATOM 4463 C CA . ASP B 1 122 ? 17.307 14.168 -4.062 1.00 11.16 119 ASP B CA 1
ATOM 4464 C C . ASP B 1 122 ? 16.980 13.457 -5.364 1.00 13.47 119 ASP B C 1
ATOM 4465 O O . ASP B 1 122 ? 16.376 12.381 -5.356 1.00 11.24 119 ASP B O 1
ATOM 4474 N N . LEU B 1 123 ? 17.381 14.085 -6.473 1.00 10.76 120 LEU B N 1
ATOM 4475 C CA . LEU B 1 123 ? 17.106 13.619 -7.837 1.00 9.35 120 LEU B CA 1
ATOM 4476 C C . LEU B 1 123 ? 18.350 13.639 -8.717 1.00 14.40 120 LEU B C 1
ATOM 4477 O O . LEU B 1 123 ? 18.230 13.629 -9.947 1.00 13.47 120 LEU B O 1
ATOM 4493 N N . PHE B 1 124 ? 19.538 13.673 -8.118 1.00 12.67 121 PHE B N 1
ATOM 4494 C CA . PHE B 1 124 ? 20.781 13.779 -8.880 1.00 10.21 121 PHE B CA 1
ATOM 4495 C C . PHE B 1 124 ? 20.823 12.846 -10.103 1.00 12.05 121 PHE B C 1
ATOM 4496 O O . PHE B 1 124 ? 20.544 11.653 -10.000 1.00 15.44 121 PHE B O 1
ATOM 4513 N N . ASN B 1 125 ? 21.167 13.435 -11.247 1.00 10.09 122 ASN B N 1
ATOM 4514 C CA . ASN B 1 125 ? 21.369 12.730 -12.506 1.00 13.99 122 ASN B CA 1
ATOM 4515 C C . ASN B 1 125 ? 20.133 12.060 -13.092 1.00 20.87 122 ASN B C 1
ATOM 4516 O O . ASN B 1 125 ? 20.224 11.374 -14.118 1.00 24.74 122 ASN B O 1
ATOM 4527 N N . CYS B 1 126 ? 18.968 12.328 -12.525 1.00 14.85 123 CYS B N 1
ATOM 4528 C CA . CYS B 1 126 ? 17.713 12.028 -13.226 1.00 14.78 123 CYS B CA 1
ATOM 4529 C C . CYS B 1 126 ? 17.495 13.024 -14.370 1.00 14.19 123 CYS B C 1
ATOM 4530 O O . CYS B 1 126 ? 17.871 14.182 -14.265 1.00 14.80 123 CYS B O 1
ATOM 4538 N N . GLU B 1 127 ? 16.879 12.580 -15.458 1.00 13.60 124 GLU B N 1
ATOM 4539 C CA . GLU B 1 127 ? 16.616 13.466 -16.577 1.00 12.08 124 GLU B CA 1
ATOM 4540 C C . GLU B 1 127 ? 15.763 14.690 -16.215 1.00 14.27 124 GLU B C 1
ATOM 4541 O O . GLU B 1 127 ? 15.907 15.730 -16.847 1.00 16.70 124 GLU B O 1
ATOM 4553 N N . VAL B 1 128 ? 14.904 14.599 -15.197 1.00 15.18 125 VAL B N 1
ATOM 4554 C CA . VAL B 1 128 ? 14.082 15.748 -14.800 1.00 13.94 125 VAL B CA 1
ATOM 4555 C C . VAL B 1 128 ? 14.966 16.946 -14.359 1.00 14.23 125 VAL B C 1
ATOM 4556 O O . VAL B 1 128 ? 14.558 18.111 -14.466 1.00 15.34 125 VAL B O 1
ATOM 4569 N N . THR B 1 129 ? 16.189 16.668 -13.917 1.00 13.35 126 THR B N 1
ATOM 4570 C CA . THR B 1 129 ? 17.084 17.739 -13.454 1.00 14.81 126 THR B CA 1
ATOM 4571 C C . THR B 1 129 ? 17.610 18.604 -14.597 1.00 16.36 126 THR B C 1
ATOM 4572 O O . THR B 1 129 ? 18.189 19.671 -14.365 1.00 17.08 126 THR B O 1
ATOM 4583 N N . ASN B 1 130 ? 17.440 18.136 -15.825 1.00 12.08 127 ASN B N 1
ATOM 4584 C CA . ASN B 1 130 ? 17.905 18.863 -16.990 1.00 16.23 127 ASN B CA 1
ATOM 4585 C C . ASN B 1 130 ? 16.822 19.752 -17.608 1.00 18.14 127 ASN B C 1
ATOM 4586 O O . ASN B 1 130 ? 17.057 20.397 -18.633 1.00 18.48 127 ASN B O 1
ATOM 4597 N N . LEU B 1 131 ? 15.635 19.778 -17.011 1.00 14.53 128 LEU B N 1
ATOM 4598 C CA . LEU B 1 131 ? 14.563 20.629 -17.498 1.00 14.64 128 LEU B CA 1
ATOM 4599 C C . LEU B 1 131 ? 14.843 22.087 -17.140 1.00 13.90 128 LEU B C 1
ATOM 4600 O O . LEU B 1 131 ? 15.350 22.395 -16.056 1.00 14.97 128 LEU B O 1
ATOM 4616 N N . ASN B 1 132 ? 14.492 23.004 -18.020 1.00 14.37 129 ASN B N 1
ATOM 4617 C CA . ASN B 1 132 ? 14.645 24.399 -17.686 1.00 16.05 129 ASN B CA 1
ATOM 4618 C C . ASN B 1 132 ? 13.843 24.751 -16.420 1.00 19.16 129 ASN B C 1
ATOM 4619 O O . ASN B 1 132 ? 12.725 24.289 -16.240 1.00 20.49 129 ASN B O 1
ATOM 4630 N N . ASP B 1 133 ? 14.432 25.541 -15.536 1.00 20.40 130 ASP B N 1
ATOM 4631 C CA . ASP B 1 133 ? 13.752 25.923 -14.288 1.00 18.01 130 ASP B CA 1
ATOM 4632 C C . ASP B 1 133 ? 13.400 24.714 -13.409 1.00 18.54 130 ASP B C 1
ATOM 4633 O O . ASP B 1 133 ? 12.414 24.747 -12.677 1.00 20.12 130 ASP B O 1
ATOM 4642 N N . TYR B 1 134 ? 14.193 23.653 -13.508 1.00 16.17 131 TYR B N 1
ATOM 4643 C CA . TYR B 1 134 ? 14.013 22.457 -12.703 1.00 13.48 131 TYR B CA 1
ATOM 4644 C C . TYR B 1 134 ? 13.798 22.764 -11.222 1.00 14.01 131 TYR B C 1
ATOM 4645 O O . TYR B 1 134 ? 12.785 22.371 -10.654 1.00 17.16 131 TYR B O 1
ATOM 4663 N N . ARG B 1 135 ? 14.728 23.477 -10.596 1.00 15.40 132 ARG B N 1
ATOM 4664 C CA . ARG B 1 135 ? 14.623 23.649 -9.143 1.00 16.27 132 ARG B CA 1
ATOM 4665 C C . ARG B 1 135 ? 13.367 24.421 -8.783 1.00 16.59 132 ARG B C 1
ATOM 4666 O O . ARG B 1 135 ? 12.606 24.008 -7.898 1.00 18.82 132 ARG B O 1
ATOM 4687 N N . GLU B 1 136 ? 13.122 25.519 -9.494 1.00 13.73 133 GLU B N 1
ATOM 4688 C CA . GLU B 1 136 ? 11.963 26.357 -9.252 1.00 14.90 133 GLU B CA 1
ATOM 4689 C C . GLU B 1 136 ? 10.672 25.552 -9.387 1.00 18.05 133 GLU B C 1
ATOM 4690 O O . GLU B 1 136 ? 9.763 25.674 -8.561 1.00 22.94 133 GLU B O 1
ATOM 4702 N N . ASN B 1 137 ? 10.588 24.725 -10.419 1.00 18.88 134 ASN B N 1
ATOM 4703 C CA . ASN B 1 137 ? 9.335 24.045 -10.695 1.00 23.76 134 ASN B CA 1
ATOM 4704 C C . ASN B 1 137 ? 9.060 22.924 -9.718 1.00 18.12 134 ASN B C 1
ATOM 4705 O O . ASN B 1 137 ? 7.909 22.642 -9.402 1.00 22.89 134 ASN B O 1
ATOM 4716 N N . VAL B 1 138 ? 10.111 22.292 -9.214 1.00 14.75 135 VAL B N 1
ATOM 4717 C CA . VAL B 1 138 ? 9.929 21.232 -8.241 1.00 13.76 135 VAL B CA 1
ATOM 4718 C C . VAL B 1 138 ? 9.426 21.828 -6.926 1.00 16.27 135 VAL B C 1
ATOM 4719 O O . VAL B 1 138 ? 8.494 21.293 -6.330 1.00 19.70 135 VAL B O 1
ATOM 4732 N N . PHE B 1 139 ? 10.010 22.946 -6.485 1.00 15.36 136 PHE B N 1
ATOM 4733 C CA . PHE B 1 139 ? 9.549 23.594 -5.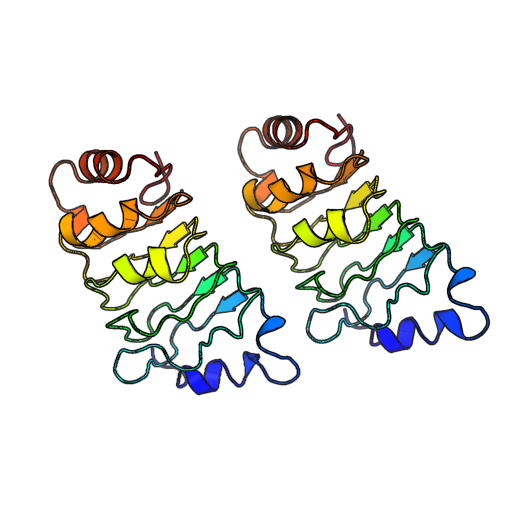259 1.00 18.23 136 PHE B CA 1
ATOM 4734 C C . PHE B 1 139 ? 8.101 24.094 -5.383 1.00 17.41 136 PHE B C 1
ATOM 4735 O O . PHE B 1 139 ? 7.372 24.104 -4.398 1.00 24.09 136 PHE B O 1
ATOM 4752 N N . LYS B 1 140 ? 7.676 24.510 -6.578 1.00 19.59 137 LYS B N 1
ATOM 4753 C CA . LYS B 1 140 ? 6.270 24.870 -6.761 1.00 23.67 137 LYS B CA 1
ATOM 4754 C C . LYS B 1 140 ? 5.380 23.631 -6.705 1.00 22.26 137 LYS B C 1
ATOM 4755 O O . LYS B 1 140 ? 4.276 23.674 -6.162 1.00 25.21 137 LYS B O 1
ATOM 4774 N N . LEU B 1 141 ? 5.866 22.539 -7.277 1.00 23.81 138 LEU B N 1
ATOM 4775 C CA . LEU B 1 141 ? 5.126 21.281 -7.311 1.00 21.55 138 LEU B CA 1
ATOM 4776 C C . LEU B 1 141 ? 4.972 20.660 -5.922 1.00 22.51 138 LEU B C 1
ATOM 4777 O O . LEU B 1 141 ? 3.939 20.057 -5.606 1.00 24.69 138 LEU B O 1
ATOM 4793 N N . LEU B 1 142 ? 6.015 20.798 -5.108 1.00 19.12 139 LEU B N 1
ATOM 4794 C CA . LEU B 1 142 ? 6.063 20.192 -3.781 1.00 18.99 139 LEU B CA 1
ATOM 4795 C C . LEU B 1 142 ? 6.272 21.291 -2.750 1.00 20.72 139 LEU B C 1
ATOM 4796 O O . LEU B 1 142 ? 7.357 21.470 -2.231 1.00 19.69 139 LEU B O 1
ATOM 4812 N N . PRO B 1 143 ? 5.214 22.056 -2.452 1.00 21.14 140 PRO B N 1
ATOM 4813 C CA . PRO B 1 143 ? 5.386 23.208 -1.561 1.00 21.94 140 PRO B CA 1
ATOM 4814 C C . PRO B 1 143 ? 5.798 22.872 -0.126 1.00 25.62 140 PRO B C 1
ATOM 4815 O O . PRO B 1 143 ? 6.219 23.785 0.578 1.00 25.54 140 PRO B O 1
ATOM 4826 N N . GLN B 1 144 ? 5.720 21.610 0.292 1.00 24.29 141 GLN B N 1
ATOM 4827 C CA . GLN B 1 144 ? 6.104 21.243 1.654 1.00 20.05 141 GLN B CA 1
ATOM 4828 C C . GLN B 1 144 ? 7.619 21.079 1.768 1.00 19.88 141 GLN B C 1
ATOM 4829 O O . GLN B 1 144 ? 8.188 21.085 2.866 1.00 22.06 141 GLN B O 1
ATOM 4843 N N . LEU B 1 145 ? 8.271 20.960 0.618 1.00 17.40 142 LEU B N 1
ATOM 4844 C CA . LEU B 1 145 ? 9.693 20.645 0.563 1.00 18.60 142 LEU B CA 1
ATOM 4845 C C . LEU B 1 145 ? 10.568 21.822 0.997 1.00 21.38 142 LEU B C 1
ATOM 4846 O O . LEU B 1 145 ? 10.295 22.965 0.622 1.00 21.28 142 LEU B O 1
ATOM 4862 N N . THR B 1 146 ? 11.622 21.530 1.757 1.00 18.55 143 THR B N 1
ATOM 4863 C CA . THR B 1 146 ? 12.617 22.528 2.141 1.00 16.76 143 THR B CA 1
ATOM 4864 C C . THR B 1 146 ? 13.893 22.424 1.306 1.00 18.14 143 THR B C 1
ATOM 4865 O O . THR B 1 146 ? 14.448 23.443 0.875 1.00 22.10 143 THR B O 1
ATOM 4876 N N . TYR B 1 147 ? 14.385 21.201 1.117 1.00 14.43 144 TYR B N 1
ATOM 4877 C CA . TYR B 1 147 ? 15.643 20.976 0.415 1.00 12.65 144 TYR B CA 1
ATOM 4878 C C . TYR B 1 147 ? 15.431 20.110 -0.804 1.00 13.47 144 TYR B C 1
ATOM 4879 O O . TYR B 1 147 ? 14.706 19.115 -0.759 1.00 14.22 144 TYR B O 1
ATOM 4897 N N . LEU B 1 148 ? 16.060 20.537 -1.892 1.00 11.43 145 LEU B N 1
ATOM 4898 C CA . LEU B 1 148 ? 16.122 19.781 -3.137 1.00 9.47 145 LEU B CA 1
ATOM 4899 C C . LEU B 1 148 ? 17.597 19.591 -3.480 1.00 9.16 145 LEU B C 1
ATOM 4900 O O . LEU B 1 148 ? 18.312 20.587 -3.608 1.00 12.19 145 LEU B O 1
ATOM 4916 N N . ASP B 1 149 ? 18.033 18.340 -3.642 1.00 9.85 146 ASP B N 1
ATOM 4917 C CA . ASP B 1 149 ? 19.428 18.028 -3.966 1.00 10.15 146 ASP B CA 1
ATOM 4918 C C . ASP B 1 149 ? 20.369 18.663 -2.931 1.00 12.53 146 ASP B C 1
ATOM 4919 O O . ASP B 1 149 ? 21.479 19.098 -3.250 1.00 13.49 146 ASP B O 1
ATOM 4928 N N . GLY B 1 150 ? 19.887 18.714 -1.694 1.00 11.76 147 GLY B N 1
ATOM 4929 C CA . GLY B 1 150 ? 20.701 19.138 -0.572 1.00 12.25 147 GLY B CA 1
ATOM 4930 C C . GLY B 1 150 ? 20.515 20.544 -0.058 1.00 17.39 147 GLY B C 1
ATOM 4931 O O . GLY B 1 150 ? 20.989 20.840 1.035 1.00 18.23 147 GLY B O 1
ATOM 4935 N N . TYR B 1 151 ? 19.853 21.430 -0.804 1.00 12.66 148 TYR B N 1
ATOM 4936 C CA . TYR B 1 151 ? 19.784 22.820 -0.383 1.00 11.33 148 TYR B CA 1
ATOM 4937 C C . TYR B 1 151 ? 18.514 23.507 -0.877 1.00 13.01 148 TYR B C 1
ATOM 4938 O O . TYR B 1 151 ? 17.735 22.922 -1.641 1.00 12.81 148 TYR B O 1
ATOM 4956 N N . ASP B 1 152 ? 18.283 24.728 -0.407 1.00 17.30 149 ASP B N 1
ATOM 4957 C CA . ASP B 1 152 ? 17.076 25.457 -0.781 1.00 40.11 149 ASP B CA 1
ATOM 4958 C C . ASP B 1 152 ? 17.421 26.609 -1.719 1.00 64.72 149 ASP B C 1
ATOM 4959 O O . ASP B 1 152 ? 18.430 27.296 -1.547 1.00 78.83 149 ASP B O 1
#

Organism: Homo sapiens (NCBI:txid9606)

CATH classification: 3.80.10.10

InterPro domains:
  IPR001611 Leucine-rich repeat [PS51450] (89-110)
  IPR003603 U2A'/phosphoprotein 32 family A, C-terminal [SM00446] (128-146)
  IPR032675 Leucine-rich repeat domain superfamily [G3DSA:3.80.10.10] (1-164)
  IPR045081 Acidic leucine-rich nuclear phosphoprotein 32 [PTHR11375] (3-246)

Foldseek 3Di:
DPDEAQLVQLVVVCVPHWLCPDAEDASEPHADDCQEHPNAECSNARHAYYAHANRQHAEDQPHAAHANHAEYHHEQYAHAAPCLVCCVRHLNYAEYEHANYADAAPVRCLSVLSNQRHAEYEHHPHNLCPDVCSVVVNCVSNVNYQYYNRHD/DPDAAQQVQLCVVPVPHFLCVEQEDASEPHAYDCQEHPNAECSNANHAYYAHENHQHADDQPHAAHANHAEYHHHQYAHAAPPLVCCVRHLQHAYYEHANYAHAAPVRCLSCLSNQRHAEYEHHPHNCCVDVCSVVVNCVSNVNYQYYNRHD

GO terms:
  GO:0048471 perinuclear region of cytoplasm (C, IDA)
  GO:0005737 cytoplasm (C, IDA)
  GO:0005783 endoplasmic reticulum (C, IDA)
  GO:0005634 nucleus (C, EXP)
  GO:0005737 cytoplasm (C, EXP)
  GO:0035556 intracellular signal transduction (P, TAS)
  GO:0005737 cytoplasm (C, TAS)
  GO:0005654 nucleoplasm (C, TAS)
  GO:0005515 protein binding (F, IPI)
  GO:0005654 nucleoplasm (C, IDA)
  GO:0005829 cytosol (C, IDA)
  GO:0005634 nucleus (C, IDA)
  GO:0006913 nucleocytoplasmic transport (P, IDA)
  GO:0003723 RNA binding (F, HDA)

Secondary structure (P-SEA, 3-state):
cccccaaaaaaaaaccccccccccccccccccccccccccccccccccbbbbccccccccccccccccccbbbbccccccccccccccccccccbbbbcccccccccccccccccccccbbbbcccccccccaaaaaaaaaccccccccccc/cccccaaaaaaaaaccccccccccccccccccccccccccccccccccbbbbccccccccccccccccccbbbbccccccccccccccccccccbbbbcccccccccccccccccccccbbbbcccccccccaaaaaaaaaccccccccccc

Radius of gyration: 21.38 Å; Cα contacts (8 Å, |Δi|>4): 746; chains: 2; bounding box: 38×42×62 Å

B-factor: mean 28.5, std 19.67, range [9.08, 179.94]

Solvent-accessible surface area: 14669 Å² total; per-residue (Å²): 26,126,85,45,92,0,13,144,36,3,126,76,68,32,160,120,50,71,24,47,29,0,11,57,2,70,0,30,61,0,108,18,65,159,5,87,4,45,39,12,56,90,104,3,108,42,0,24,32,1,3,1,40,56,2,20,0,63,39,3,73,83,5,15,91,0,72,70,0,93,78,1,27,3,8,81,8,112,0,64,26,35,1,90,29,0,19,126,72,0,32,44,0,25,48,2,24,0,14,30,11,92,0,116,61,49,74,22,0,69,27,0,110,102,0,125,67,2,86,14,0,28,0,98,141,1,88,0,39,106,71,138,95,21,52,90,48,0,43,142,40,0,108,54,14,61,87,0,19,56,124,97,16,116,97,50,110,0,12,143,36,1,127,71,68,37,182,151,94,72,27,59,79,0,126,105,4,72,0,28,65,0,128,6,60,84,6,36,2,43,39,13,56,90,106,4,111,62,0,73,38,0,2,0,41,56,0,40,0,46,6,3,57,84,4,17,85,1,69,98,0,95,86,0,41,2,9,83,3,170,0,19,7,10,1,55,20,0,21,118,68,0,42,54,0,32,58,2,26,0,14,28,12,82,0,111,40,48,60,25,0,66,26,0,110,97,0,149,72,2,95,14,0,28,0,101,139,0,80,0,34,110,70,128,80,19,58,87,49,0,49,140,43,0,109,53,14,56,82,0,22,56,124,132